Protein AF-A0AA38FKX6-F1 (afdb_monomer_lite)

Organism: Taxus chinensis (NCBI:txid29808)

InterPro domains:
  IPR006595 CTLH, C-terminal LisH motif [PS50897] (34-92)
  IPR006595 CTLH, C-terminal LisH motif [SM00668] (34-92)
  IPR027728 Topless family [PTHR44083] (1-168)
  IPR054080 TPR1-like, CTLH-containing domain [PF21889] (38-161)

Foldseek 3Di:
DDPVVLVVLLVVLVVCVVVVVVVVSLVSCLVVVSAQALVVLLVCLLVVVLVVSVSSVVSLDDCPRDPLSVVLQLLSLVLQLVVCLVVVVLVSNVCSLPPRNPVCVVVPVVVSVLSVVCSPDNHSCVDPV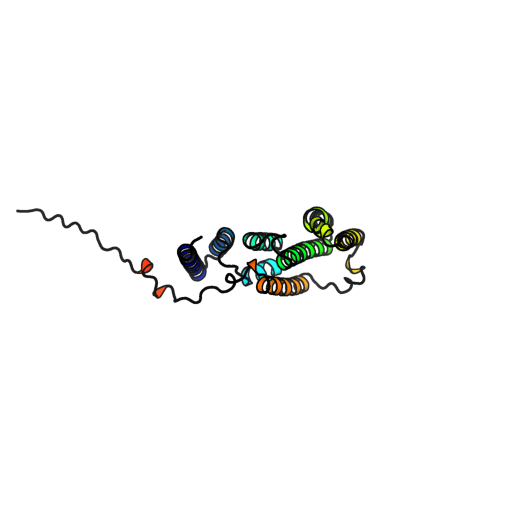CVPPDDSNVVSNVSSVVSSVSLVPDPSCVNRHDRDPDDDPVPPVVVVDDDPDPPPPPDDDD

Structure (mmCIF, N/CA/C/O backbone):
data_AF-A0AA38FKX6-F1
#
_entry.id   AF-A0AA38FKX6-F1
#
loop_
_atom_site.group_PDB
_atom_site.id
_atom_site.type_symbol
_atom_site.label_atom_id
_atom_site.label_alt_id
_atom_site.label_comp_id
_atom_site.label_asym_id
_atom_site.label_entity_id
_atom_site.label_seq_id
_atom_site.pdbx_PDB_ins_code
_atom_site.Cartn_x
_atom_site.Cartn_y
_atom_site.Cartn_z
_atom_site.occupancy
_atom_site.B_iso_or_equiv
_atom_site.auth_seq_id
_atom_site.auth_comp_id
_atom_site.auth_asym_id
_atom_site.auth_atom_id
_atom_site.pdbx_PDB_model_num
ATOM 1 N N . MET A 1 1 ? 19.431 -10.734 -10.759 1.00 70.69 1 MET A N 1
ATOM 2 C CA . MET A 1 1 ? 19.313 -10.199 -12.130 1.00 70.69 1 MET A CA 1
ATOM 3 C C . MET A 1 1 ? 20.584 -9.422 -12.437 1.00 70.69 1 MET A C 1
ATOM 5 O O . MET A 1 1 ? 21.044 -8.730 -11.536 1.00 70.69 1 MET A O 1
ATOM 9 N N . SER A 1 2 ? 21.192 -9.586 -13.616 1.00 86.25 2 SER A N 1
ATOM 10 C CA . SER A 1 2 ? 22.398 -8.822 -13.983 1.00 86.25 2 SER A CA 1
ATOM 11 C C . SER A 1 2 ? 22.054 -7.378 -14.381 1.00 86.25 2 SER A C 1
ATOM 13 O O . SER A 1 2 ? 20.898 -7.078 -14.689 1.00 86.25 2 SER A O 1
ATOM 15 N N . ASP A 1 3 ? 23.042 -6.478 -14.419 1.00 84.75 3 ASP A N 1
ATOM 16 C CA . ASP A 1 3 ? 22.836 -5.095 -14.887 1.00 84.75 3 ASP A CA 1
ATOM 17 C C . ASP A 1 3 ? 22.371 -5.040 -16.350 1.00 84.75 3 ASP A C 1
ATOM 19 O O . ASP A 1 3 ? 21.566 -4.185 -16.727 1.00 84.75 3 ASP A O 1
ATOM 23 N N . GLN A 1 4 ? 22.827 -5.992 -17.169 1.00 86.19 4 GLN A N 1
ATOM 24 C CA . GLN A 1 4 ? 22.390 -6.141 -18.554 1.00 86.19 4 GLN A CA 1
ATOM 25 C C . GLN A 1 4 ? 20.909 -6.532 -18.628 1.00 86.19 4 GLN A C 1
ATOM 27 O O . GLN A 1 4 ? 20.147 -5.905 -19.365 1.00 86.19 4 GLN A O 1
ATOM 32 N N . ASP A 1 5 ? 20.484 -7.516 -17.831 1.00 89.69 5 ASP A N 1
ATOM 33 C CA . ASP A 1 5 ? 19.081 -7.944 -17.757 1.00 89.69 5 ASP A CA 1
ATOM 34 C C . ASP A 1 5 ? 18.180 -6.810 -17.252 1.00 89.69 5 ASP A C 1
ATOM 36 O O . ASP A 1 5 ? 17.094 -6.583 -17.793 1.00 89.69 5 ASP A O 1
ATOM 40 N N . ARG A 1 6 ? 18.656 -6.031 -16.269 1.00 90.38 6 ARG A N 1
ATOM 41 C CA . ARG A 1 6 ? 17.965 -4.828 -15.782 1.00 90.38 6 ARG A CA 1
ATOM 42 C C . ARG A 1 6 ? 17.788 -3.801 -16.895 1.00 90.38 6 ARG A C 1
ATOM 44 O O . ARG A 1 6 ? 16.690 -3.283 -17.087 1.00 90.38 6 ARG A O 1
ATOM 51 N N . GLY A 1 7 ? 18.853 -3.524 -17.645 1.00 90.00 7 GLY A N 1
ATOM 52 C CA . GLY A 1 7 ? 18.821 -2.594 -18.772 1.00 90.00 7 GLY A CA 1
ATOM 53 C C . GLY A 1 7 ? 17.862 -3.034 -19.880 1.00 90.00 7 GLY A C 1
ATOM 54 O O . GLY A 1 7 ? 17.116 -2.207 -20.402 1.00 90.00 7 GLY A O 1
ATOM 55 N N . MET A 1 8 ? 17.836 -4.326 -20.220 1.00 91.56 8 MET A N 1
ATOM 56 C CA . MET A 1 8 ? 16.889 -4.875 -21.199 1.00 91.56 8 MET A CA 1
ATOM 57 C C . MET A 1 8 ? 15.443 -4.775 -20.706 1.00 91.56 8 MET A C 1
ATOM 59 O O . MET A 1 8 ? 14.579 -4.324 -21.455 1.00 91.56 8 MET A O 1
ATOM 63 N N . THR A 1 9 ? 15.196 -5.107 -19.438 1.00 94.06 9 THR A N 1
ATOM 64 C CA . THR A 1 9 ? 13.867 -5.012 -18.812 1.00 94.06 9 THR A CA 1
ATOM 65 C C . THR A 1 9 ? 13.318 -3.588 -18.891 1.00 94.06 9 THR A C 1
ATOM 67 O O . THR A 1 9 ? 12.203 -3.384 -19.363 1.00 94.06 9 THR A O 1
ATOM 70 N N . LEU A 1 10 ? 14.126 -2.583 -18.536 1.00 93.19 10 LEU A N 1
ATOM 71 C CA . LEU A 1 10 ? 13.726 -1.172 -18.610 1.00 93.19 10 LEU A CA 1
ATOM 72 C C . LEU A 1 10 ? 13.421 -0.715 -20.047 1.00 93.19 10 LEU A C 1
ATOM 74 O O . LEU A 1 10 ? 12.506 0.078 -20.261 1.00 93.19 10 LEU A O 1
ATOM 78 N N . ARG A 1 11 ? 14.135 -1.239 -21.053 1.00 93.19 11 ARG A N 1
ATOM 79 C CA . ARG A 1 11 ? 13.831 -0.961 -22.470 1.00 93.19 11 ARG A CA 1
ATOM 80 C C . ARG A 1 11 ? 12.502 -1.573 -22.904 1.00 93.19 11 ARG A C 1
ATOM 82 O O . ARG A 1 11 ? 11.752 -0.918 -23.622 1.00 93.19 11 ARG A O 1
ATOM 89 N N . VAL A 1 12 ? 12.203 -2.799 -22.469 1.00 95.06 12 VAL A N 1
ATOM 90 C CA . VAL A 1 12 ? 10.899 -3.434 -22.719 1.00 95.06 12 VAL A CA 1
ATOM 91 C C . VAL A 1 12 ? 9.793 -2.630 -22.042 1.00 95.06 12 VAL A C 1
ATOM 93 O O . VAL A 1 12 ? 8.830 -2.264 -22.703 1.00 95.06 12 VAL A O 1
ATOM 96 N N . MET A 1 13 ? 9.960 -2.258 -20.771 1.00 95.44 13 MET A N 1
ATOM 97 C CA . MET A 1 13 ? 9.010 -1.395 -20.058 1.00 95.44 13 MET A CA 1
ATOM 98 C C . MET A 1 13 ? 8.764 -0.075 -20.799 1.00 95.44 13 MET A C 1
ATOM 100 O O . MET A 1 13 ? 7.622 0.366 -20.913 1.00 95.44 13 MET A O 1
ATOM 104 N N . LYS A 1 14 ? 9.814 0.534 -21.364 1.00 92.94 14 LYS A N 1
ATOM 105 C CA . LYS A 1 14 ? 9.684 1.756 -22.163 1.00 92.94 14 LYS A CA 1
ATOM 106 C C . LYS A 1 14 ? 8.831 1.523 -23.407 1.00 92.94 14 LYS A C 1
ATOM 108 O O . LYS A 1 14 ? 7.924 2.300 -23.670 1.00 92.94 14 LYS A O 1
ATOM 113 N N . LEU A 1 15 ? 9.095 0.441 -24.139 1.00 94.56 15 LEU A N 1
ATOM 114 C CA . LEU A 1 15 ? 8.306 0.063 -25.311 1.00 94.56 15 LEU A CA 1
ATOM 115 C C . LEU A 1 15 ? 6.823 -0.112 -24.950 1.00 94.56 15 LEU A C 1
ATOM 117 O O . LEU A 1 15 ? 5.965 0.403 -25.660 1.00 94.56 15 LEU A O 1
ATOM 121 N N . LEU A 1 16 ? 6.527 -0.798 -23.841 1.00 96.00 16 LEU A N 1
ATOM 122 C CA . LEU A 1 16 ? 5.155 -0.989 -23.357 1.00 96.00 16 LEU A CA 1
ATOM 123 C C . LEU A 1 16 ? 4.488 0.350 -23.011 1.00 96.00 16 LEU A C 1
ATOM 125 O O . LEU A 1 16 ? 3.335 0.568 -23.377 1.00 96.00 16 LEU A O 1
ATOM 129 N N . ARG A 1 17 ? 5.218 1.256 -22.346 1.00 93.69 17 ARG A N 1
ATOM 130 C CA . ARG A 1 17 ? 4.749 2.607 -22.002 1.00 93.69 17 ARG A CA 1
ATOM 131 C C . ARG A 1 17 ? 4.444 3.434 -23.253 1.00 93.69 17 ARG A C 1
ATOM 133 O O . ARG A 1 17 ? 3.357 3.995 -23.344 1.00 93.69 17 ARG A O 1
ATOM 140 N N . ASP A 1 18 ? 5.362 3.465 -24.219 1.00 92.69 18 ASP A N 1
ATOM 141 C CA . ASP A 1 18 ? 5.226 4.221 -25.472 1.00 92.69 18 ASP A CA 1
ATOM 142 C C . ASP A 1 18 ? 4.085 3.671 -26.353 1.00 92.69 18 ASP A C 1
ATOM 144 O O . ASP A 1 18 ? 3.406 4.431 -27.042 1.00 92.69 18 ASP A O 1
ATOM 148 N N . ALA A 1 19 ? 3.834 2.358 -26.299 1.00 95.00 19 ALA A N 1
ATOM 149 C CA . ALA A 1 19 ? 2.713 1.702 -26.975 1.00 95.00 19 ALA A CA 1
ATOM 150 C C . ALA A 1 19 ? 1.369 1.825 -26.223 1.00 95.00 19 ALA A C 1
ATOM 152 O O . ALA A 1 19 ? 0.330 1.434 -26.760 1.00 95.00 19 ALA A O 1
ATOM 153 N N . GLY A 1 20 ? 1.368 2.341 -24.988 1.00 94.81 20 GLY A N 1
ATOM 154 C CA . GLY A 1 20 ? 0.175 2.470 -24.146 1.00 94.81 20 GLY A CA 1
ATOM 155 C C . GLY A 1 20 ? -0.323 1.157 -23.525 1.00 94.81 20 GLY A C 1
ATOM 156 O O . GLY A 1 20 ? -1.482 1.065 -23.119 1.00 94.81 20 GLY A O 1
ATOM 157 N N . TRP A 1 21 ? 0.515 0.121 -23.437 1.00 97.25 21 TRP A N 1
ATOM 158 C CA . TRP A 1 21 ? 0.166 -1.190 -22.870 1.00 97.25 21 TRP A CA 1
ATOM 159 C C . TRP A 1 21 ? 0.390 -1.231 -21.353 1.00 97.25 21 TRP A C 1
ATOM 161 O O . TRP A 1 21 ? 1.167 -2.035 -20.834 1.00 97.25 21 TRP A O 1
ATOM 171 N N . TYR A 1 22 ? -0.305 -0.349 -20.631 1.00 95.31 22 TYR A N 1
ATOM 172 C CA . TYR A 1 22 ? -0.087 -0.116 -19.198 1.00 95.31 22 TYR A CA 1
ATOM 173 C C . TYR A 1 22 ? -0.356 -1.338 -18.314 1.00 95.31 22 TYR A C 1
ATOM 175 O O . TYR A 1 22 ? 0.390 -1.577 -17.375 1.00 95.31 22 TYR A O 1
ATOM 183 N N . HIS A 1 23 ? -1.356 -2.166 -18.628 1.00 95.75 23 HIS A N 1
ATOM 184 C CA . HIS A 1 23 ? -1.605 -3.387 -17.850 1.00 95.75 23 HIS A CA 1
ATOM 185 C C . HIS A 1 23 ? -0.392 -4.327 -17.877 1.00 95.75 23 HIS A C 1
ATOM 187 O O . HIS A 1 23 ? 0.101 -4.746 -16.835 1.00 95.75 23 HIS A O 1
ATOM 193 N N . THR A 1 24 ? 0.130 -4.615 -19.073 1.00 97.94 24 THR A N 1
ATOM 194 C CA . THR A 1 24 ? 1.324 -5.452 -19.249 1.00 97.94 24 THR A CA 1
ATOM 195 C C . THR A 1 24 ? 2.557 -4.812 -18.620 1.00 97.94 24 THR A C 1
ATOM 197 O O . THR A 1 24 ? 3.388 -5.516 -18.055 1.00 97.94 24 THR A O 1
ATOM 200 N N . LEU A 1 25 ? 2.673 -3.483 -18.689 1.00 97.19 25 LEU A N 1
ATOM 201 C CA . LEU A 1 25 ? 3.739 -2.748 -18.016 1.00 97.19 25 LEU A CA 1
ATOM 202 C C . LEU A 1 25 ? 3.690 -2.961 -16.496 1.00 97.19 25 LEU A C 1
ATOM 204 O O . LEU A 1 25 ? 4.699 -3.359 -15.922 1.00 97.19 25 LEU A O 1
ATOM 208 N N . HIS A 1 26 ? 2.537 -2.764 -15.857 1.00 97.56 26 HIS A N 1
ATOM 209 C CA . HIS A 1 26 ? 2.400 -2.910 -14.405 1.00 97.56 26 HIS A CA 1
ATOM 210 C C . HIS A 1 26 ? 2.536 -4.363 -13.933 1.00 97.56 26 HIS A C 1
ATOM 212 O O . HIS A 1 26 ? 3.043 -4.608 -12.837 1.00 97.56 26 HIS A O 1
ATOM 218 N N . ASP A 1 27 ? 2.150 -5.345 -14.751 1.00 97.50 27 ASP A N 1
ATOM 219 C CA . ASP A 1 27 ? 2.456 -6.753 -14.473 1.00 97.50 27 ASP A CA 1
ATOM 220 C C . ASP A 1 27 ? 3.964 -7.022 -14.537 1.00 97.50 27 ASP A C 1
ATOM 222 O O . ASP A 1 27 ? 4.521 -7.619 -13.615 1.00 97.50 27 ASP A O 1
ATOM 226 N N . LEU A 1 28 ? 4.657 -6.493 -15.549 1.00 97.38 28 LEU A N 1
ATOM 227 C CA . LEU A 1 28 ? 6.111 -6.616 -15.657 1.00 97.38 28 LEU A CA 1
ATOM 228 C C . LEU A 1 28 ? 6.838 -5.907 -14.500 1.00 97.38 28 LEU A C 1
ATOM 230 O O . LEU A 1 28 ? 7.847 -6.405 -13.997 1.00 97.38 28 LEU A O 1
ATOM 234 N N . GLU A 1 29 ? 6.334 -4.761 -14.042 1.00 97.25 29 GLU A N 1
ATOM 235 C CA . GLU A 1 29 ? 6.824 -4.069 -12.842 1.00 97.25 29 GLU A CA 1
ATOM 236 C C . GLU A 1 29 ? 6.688 -4.950 -11.594 1.00 97.25 29 GLU A C 1
ATOM 238 O O . GLU A 1 29 ? 7.660 -5.086 -10.851 1.00 97.25 29 GLU A O 1
ATOM 243 N N . LYS A 1 30 ? 5.531 -5.600 -11.394 1.00 97.31 30 LYS A N 1
ATOM 244 C CA . LYS A 1 30 ? 5.290 -6.529 -10.273 1.00 97.31 30 LYS A CA 1
ATOM 245 C C . LYS A 1 30 ? 6.192 -7.758 -10.311 1.00 97.31 30 LYS A C 1
ATOM 247 O O . LYS A 1 30 ? 6.638 -8.210 -9.262 1.00 97.31 30 LYS A O 1
ATOM 252 N N . GLU A 1 31 ? 6.418 -8.326 -11.491 1.00 96.88 31 GLU A N 1
ATOM 253 C CA . GLU A 1 31 ? 7.196 -9.560 -11.643 1.00 96.88 31 GLU A CA 1
ATOM 254 C C . GLU A 1 31 ? 8.699 -9.327 -11.489 1.00 96.88 31 GLU A C 1
ATOM 256 O O . GLU A 1 31 ? 9.414 -10.164 -10.937 1.00 96.88 31 GLU A O 1
ATOM 261 N N . THR A 1 32 ? 9.190 -8.195 -11.991 1.00 96.06 32 THR A N 1
ATOM 262 C CA . THR A 1 32 ? 10.630 -7.912 -12.033 1.00 96.06 32 THR A CA 1
ATOM 263 C C . THR A 1 32 ? 11.101 -7.065 -10.854 1.00 96.06 32 THR A C 1
ATOM 265 O O . THR A 1 32 ? 12.278 -7.117 -10.490 1.00 96.06 32 THR A O 1
ATOM 268 N N . SER A 1 33 ? 10.206 -6.264 -10.268 1.00 95.75 33 SER A N 1
ATOM 269 C CA . SER A 1 33 ? 10.479 -5.312 -9.183 1.00 95.75 33 SER A CA 1
ATOM 270 C C . SER A 1 33 ? 11.616 -4.327 -9.495 1.00 95.75 33 SER A C 1
ATOM 272 O O . SER A 1 33 ? 12.323 -3.856 -8.594 1.00 95.75 33 SER A O 1
ATOM 274 N N . VAL A 1 34 ? 11.817 -4.031 -10.785 1.00 94.38 34 VAL A N 1
ATOM 275 C CA . VAL A 1 34 ? 12.917 -3.196 -11.303 1.00 94.38 34 VAL A CA 1
ATOM 276 C C . VAL A 1 34 ? 12.600 -1.710 -11.251 1.00 94.38 34 VAL A C 1
ATOM 278 O O . VAL A 1 34 ? 13.493 -0.903 -10.994 1.00 94.38 34 VAL A O 1
ATOM 281 N N . PHE A 1 35 ? 11.345 -1.365 -11.505 1.00 96.06 35 PHE A N 1
ATOM 282 C CA . PHE A 1 35 ? 10.834 -0.006 -11.528 1.00 96.06 35 PHE A CA 1
ATOM 283 C C . PHE A 1 35 ? 9.487 0.014 -10.811 1.00 96.06 35 PHE A C 1
ATOM 285 O O . PHE A 1 35 ? 8.680 -0.891 -11.010 1.00 96.06 35 PHE A O 1
ATOM 292 N N . PHE A 1 36 ? 9.280 1.015 -9.964 1.00 97.25 36 PHE A N 1
ATOM 293 C CA . PHE A 1 36 ? 8.046 1.240 -9.232 1.00 97.25 36 PHE A CA 1
ATOM 294 C C . PHE A 1 36 ? 7.387 2.509 -9.760 1.00 97.25 36 PHE A C 1
ATOM 296 O O . PHE A 1 36 ? 7.906 3.612 -9.571 1.00 97.25 36 PHE A O 1
ATOM 303 N N . ASP A 1 37 ? 6.226 2.357 -10.384 1.00 97.06 37 ASP A N 1
ATOM 304 C CA . ASP A 1 37 ? 5.437 3.481 -10.860 1.00 97.06 37 ASP A CA 1
ATOM 305 C C . ASP A 1 37 ? 4.657 4.102 -9.688 1.00 97.06 37 ASP A C 1
ATOM 307 O O . ASP A 1 37 ? 3.611 3.615 -9.243 1.00 97.06 37 ASP A O 1
ATOM 311 N N . ILE A 1 38 ? 5.213 5.186 -9.139 1.00 96.38 38 ILE A N 1
ATOM 312 C CA . ILE A 1 38 ? 4.639 5.889 -7.985 1.00 96.38 38 ILE A CA 1
ATOM 313 C C . ILE A 1 38 ? 3.309 6.575 -8.308 1.00 96.38 38 ILE A C 1
ATOM 315 O O . ILE A 1 38 ? 2.497 6.805 -7.403 1.00 96.38 38 ILE A O 1
ATOM 319 N N . ASP A 1 39 ? 3.072 6.902 -9.575 1.00 95.75 39 ASP A N 1
ATOM 320 C CA . ASP A 1 39 ? 1.835 7.537 -10.005 1.00 95.75 39 ASP A CA 1
ATOM 321 C C . ASP A 1 39 ? 0.731 6.505 -10.160 1.00 95.75 39 ASP A C 1
ATOM 323 O O . ASP A 1 39 ? -0.319 6.688 -9.545 1.00 95.75 39 ASP A O 1
ATOM 327 N N . TYR A 1 40 ? 1.016 5.362 -10.789 1.00 97.25 40 TYR A N 1
ATOM 328 C CA . TYR A 1 40 ? 0.105 4.213 -10.801 1.00 97.25 40 TYR A CA 1
ATOM 329 C C . TYR A 1 40 ? -0.302 3.787 -9.384 1.00 97.25 40 TYR A C 1
ATOM 331 O O . TYR A 1 40 ? -1.489 3.649 -9.080 1.00 97.25 40 TYR A O 1
ATOM 339 N N . PHE A 1 41 ? 0.662 3.654 -8.467 1.00 98.00 41 PHE A N 1
ATOM 340 C CA . PHE A 1 41 ? 0.359 3.365 -7.064 1.00 98.00 41 PHE A CA 1
ATOM 341 C C . PHE A 1 41 ? -0.543 4.437 -6.431 1.00 98.00 41 PHE A C 1
ATOM 343 O O . PHE A 1 41 ? -1.495 4.120 -5.712 1.00 98.00 41 PHE A O 1
ATOM 350 N N . GLY A 1 42 ? -0.256 5.714 -6.697 1.00 97.12 42 GLY A N 1
ATOM 351 C CA . GLY A 1 42 ? -1.073 6.831 -6.232 1.00 97.12 42 GLY A CA 1
ATOM 352 C C . GLY A 1 42 ? -2.515 6.753 -6.731 1.00 97.12 42 GLY A C 1
ATOM 353 O O . GLY A 1 42 ? -3.436 6.984 -5.943 1.00 97.12 42 GLY A O 1
ATOM 354 N N . ASP A 1 43 ? -2.703 6.384 -7.995 1.00 97.44 43 ASP A N 1
ATOM 355 C CA . ASP A 1 43 ? -4.008 6.238 -8.637 1.00 97.44 43 ASP A CA 1
ATOM 356 C C . ASP A 1 43 ? -4.808 5.077 -8.037 1.00 97.44 43 ASP A C 1
ATOM 358 O O . ASP A 1 43 ? -5.990 5.254 -7.729 1.00 97.44 43 ASP A O 1
ATOM 362 N N . LEU A 1 44 ? -4.168 3.937 -7.745 1.00 97.69 44 LEU A N 1
ATOM 363 C CA . LEU A 1 44 ? -4.803 2.825 -7.020 1.00 97.69 44 LEU A CA 1
ATOM 364 C C . LEU A 1 44 ? -5.325 3.270 -5.645 1.00 97.69 44 LEU A C 1
ATOM 366 O O . LEU A 1 44 ? -6.471 2.989 -5.279 1.00 97.69 44 LEU A O 1
ATOM 370 N N . VAL A 1 45 ? -4.516 4.020 -4.887 1.00 97.00 45 VAL A N 1
ATOM 371 C CA . VAL A 1 45 ? -4.917 4.548 -3.570 1.00 97.00 45 VAL A CA 1
ATOM 372 C C . VAL A 1 45 ? -6.070 5.548 -3.700 1.00 97.00 45 VAL A C 1
ATOM 374 O O . VAL A 1 45 ? -7.019 5.496 -2.915 1.00 97.00 45 VAL A O 1
ATOM 377 N N . MET A 1 46 ? -6.032 6.434 -4.698 1.00 96.06 46 MET A N 1
ATOM 378 C CA . MET A 1 46 ? -7.096 7.414 -4.955 1.00 96.06 46 MET A CA 1
ATOM 379 C C . MET A 1 46 ? -8.412 6.758 -5.393 1.00 96.06 46 MET A C 1
ATOM 381 O O . MET A 1 46 ? -9.489 7.166 -4.943 1.00 96.06 46 MET A O 1
ATOM 385 N N . ALA A 1 47 ? -8.337 5.696 -6.196 1.00 95.69 47 ALA A N 1
ATOM 386 C CA . ALA A 1 47 ? -9.483 4.871 -6.571 1.00 95.69 47 ALA A CA 1
ATOM 387 C C . ALA A 1 47 ? -10.058 4.087 -5.375 1.00 95.69 47 ALA A C 1
ATOM 389 O O . ALA A 1 47 ? -11.240 3.729 -5.366 1.00 95.69 47 ALA A O 1
ATOM 390 N N . GLY A 1 48 ? -9.264 3.893 -4.319 1.00 94.19 48 GLY A N 1
ATOM 391 C CA . GLY A 1 48 ? -9.618 3.089 -3.150 1.00 94.19 48 GLY A CA 1
ATOM 392 C C . GLY A 1 48 ? -9.348 1.599 -3.333 1.00 94.19 48 GLY A C 1
ATOM 393 O O . GLY A 1 48 ? -9.780 0.807 -2.493 1.00 94.19 48 GLY A O 1
ATOM 394 N N . ASP A 1 49 ? -8.623 1.208 -4.384 1.00 96.00 49 ASP A N 1
ATOM 395 C CA . ASP A 1 49 ? -8.163 -0.167 -4.573 1.00 96.00 49 ASP A CA 1
ATOM 396 C C . ASP A 1 49 ? -6.911 -0.431 -3.727 1.00 96.00 49 ASP A C 1
ATOM 398 O O . ASP A 1 49 ? -5.798 -0.665 -4.198 1.00 96.00 49 ASP A O 1
ATOM 402 N N . LEU A 1 50 ? -7.106 -0.367 -2.410 1.00 95.25 50 LEU A N 1
ATOM 403 C CA . LEU A 1 50 ? -6.043 -0.590 -1.433 1.00 95.25 50 LEU A CA 1
ATOM 404 C C . LEU A 1 50 ? -5.538 -2.037 -1.446 1.00 95.25 50 LEU A C 1
ATOM 406 O O . LEU A 1 50 ? -4.463 -2.300 -0.915 1.00 95.25 50 LEU A O 1
ATOM 410 N N . LYS A 1 51 ? -6.306 -2.972 -2.021 1.00 95.38 51 LYS A N 1
ATOM 411 C CA . LYS A 1 51 ? -5.895 -4.369 -2.157 1.00 95.38 51 LYS A CA 1
ATOM 412 C C . LYS A 1 51 ? -4.841 -4.500 -3.252 1.00 95.38 51 LYS A C 1
ATOM 414 O O . LYS A 1 51 ? -3.785 -5.064 -2.972 1.00 95.38 51 LYS A O 1
ATOM 419 N N . GLU A 1 52 ? -5.102 -3.969 -4.446 1.00 97.12 52 GLU A N 1
ATOM 420 C CA . GLU A 1 52 ? -4.104 -3.981 -5.521 1.00 97.12 52 GLU A CA 1
ATOM 421 C C . GLU A 1 52 ? -2.908 -3.097 -5.162 1.00 97.12 52 GLU A C 1
ATOM 423 O O . GLU A 1 52 ? -1.773 -3.516 -5.359 1.00 97.12 52 GLU A O 1
ATOM 428 N N . ALA A 1 53 ? -3.126 -1.941 -4.524 1.00 97.56 53 ALA A N 1
ATOM 429 C CA . ALA A 1 53 ? -2.028 -1.094 -4.056 1.00 97.56 53 ALA A CA 1
ATOM 430 C C . ALA A 1 53 ? -1.091 -1.845 -3.089 1.00 97.56 53 ALA A C 1
ATOM 432 O O . ALA A 1 53 ? 0.131 -1.723 -3.184 1.00 97.56 53 ALA A O 1
ATOM 433 N N . GLU A 1 54 ? -1.644 -2.619 -2.143 1.00 96.69 54 GLU A N 1
ATOM 434 C CA . GLU A 1 54 ? -0.842 -3.405 -1.194 1.00 96.69 54 GLU A CA 1
ATOM 435 C C . GLU A 1 54 ? -0.120 -4.556 -1.902 1.00 96.69 54 GLU A C 1
ATOM 437 O O . GLU A 1 54 ? 1.053 -4.805 -1.621 1.00 96.69 54 GLU A O 1
ATOM 442 N N . SER A 1 55 ? -0.798 -5.220 -2.844 1.00 96.88 55 SER A N 1
ATOM 443 C CA . SER A 1 55 ? -0.210 -6.270 -3.682 1.00 96.88 55 SER A CA 1
ATOM 444 C C . SER A 1 55 ? 0.973 -5.734 -4.491 1.00 96.88 55 SER A C 1
ATOM 446 O O . SER A 1 55 ? 2.053 -6.321 -4.455 1.00 96.88 55 SER A O 1
ATOM 448 N N . TYR A 1 56 ? 0.813 -4.577 -5.136 1.00 98.00 56 TYR A N 1
ATOM 449 C CA . TYR A 1 56 ? 1.859 -3.917 -5.913 1.00 98.00 56 TYR A CA 1
ATOM 450 C C . TYR A 1 56 ? 3.085 -3.599 -5.053 1.00 98.00 56 TYR A C 1
ATOM 452 O O . TYR A 1 56 ? 4.193 -4.006 -5.382 1.00 98.00 56 TYR A O 1
ATOM 460 N N . VAL A 1 57 ? 2.892 -2.964 -3.892 1.00 97.25 57 VAL A N 1
ATOM 461 C CA . VAL A 1 57 ? 3.979 -2.666 -2.941 1.00 97.25 57 VAL A CA 1
ATOM 462 C C . VAL A 1 57 ? 4.681 -3.934 -2.448 1.00 97.25 57 VAL A C 1
ATOM 464 O O . VAL A 1 57 ? 5.903 -3.929 -2.280 1.00 97.25 57 VAL A O 1
ATOM 467 N N . SER A 1 58 ? 3.936 -5.026 -2.248 1.00 97.00 58 SER A N 1
ATOM 468 C CA . SER A 1 58 ? 4.487 -6.286 -1.739 1.00 97.00 58 SER A CA 1
ATOM 469 C C . SER A 1 58 ? 5.502 -6.953 -2.674 1.00 97.00 58 SER A C 1
ATOM 471 O O . SER A 1 58 ? 6.345 -7.715 -2.204 1.00 97.00 58 SER A O 1
ATOM 473 N N . CYS A 1 59 ? 5.492 -6.614 -3.968 1.00 97.12 59 CYS A N 1
ATOM 474 C CA . CYS A 1 59 ? 6.511 -7.051 -4.925 1.00 97.12 59 CYS A CA 1
ATOM 475 C C . CYS A 1 59 ? 7.881 -6.393 -4.684 1.00 97.12 59 CYS A C 1
ATOM 477 O O . CYS A 1 59 ? 8.912 -6.939 -5.074 1.00 97.12 59 CYS A O 1
ATOM 479 N N . PHE A 1 60 ? 7.917 -5.220 -4.045 1.00 96.88 60 PHE A N 1
ATOM 480 C CA . PHE A 1 60 ? 9.135 -4.419 -3.868 1.00 96.88 60 PHE A CA 1
ATOM 481 C C . PHE A 1 60 ? 9.684 -4.479 -2.448 1.00 96.88 60 PHE A C 1
ATOM 483 O O . PHE A 1 60 ? 10.888 -4.295 -2.255 1.00 96.88 60 PHE A O 1
ATOM 490 N N . THR A 1 61 ? 8.816 -4.706 -1.462 1.00 97.06 61 THR A N 1
ATOM 491 C CA . THR A 1 61 ? 9.198 -4.819 -0.057 1.00 97.06 61 THR A CA 1
ATOM 492 C C . THR A 1 61 ? 8.197 -5.651 0.740 1.00 97.06 61 THR A C 1
ATOM 494 O O . THR A 1 61 ? 7.002 -5.663 0.454 1.00 97.06 61 THR A O 1
ATOM 497 N N . SER A 1 62 ? 8.671 -6.315 1.787 1.00 95.69 62 SER A N 1
ATOM 498 C CA . SER A 1 62 ? 7.854 -7.013 2.771 1.00 95.69 62 SER A CA 1
ATOM 499 C C . SER A 1 62 ? 7.550 -6.143 3.996 1.00 95.69 62 SER A C 1
ATOM 501 O O . SER A 1 62 ? 8.193 -5.126 4.266 1.00 95.69 62 SER A O 1
ATOM 503 N N . LEU A 1 63 ? 6.562 -6.569 4.789 1.00 93.12 63 LEU A N 1
ATOM 504 C CA . LEU A 1 63 ? 6.138 -5.880 6.012 1.00 93.12 63 LEU A CA 1
ATOM 505 C C . LEU A 1 63 ? 7.272 -5.703 7.032 1.00 93.12 63 LEU A C 1
ATOM 507 O O . LEU A 1 63 ? 7.237 -4.748 7.810 1.00 93.12 63 LEU A O 1
ATOM 511 N N . GLU A 1 64 ? 8.249 -6.610 7.037 1.00 91.81 64 GLU A N 1
ATOM 512 C CA . GLU A 1 64 ? 9.322 -6.690 8.036 1.00 91.81 64 GLU A CA 1
ATOM 513 C C . GLU A 1 64 ? 10.680 -6.210 7.526 1.00 91.81 64 GLU A C 1
ATOM 515 O O . GLU A 1 64 ? 11.627 -6.173 8.305 1.00 91.81 64 GLU A O 1
ATOM 520 N N . ASP A 1 65 ? 10.781 -5.807 6.257 1.00 93.38 65 ASP A N 1
ATOM 521 C CA . ASP A 1 65 ? 12.068 -5.437 5.656 1.00 93.38 65 ASP A CA 1
ATOM 522 C C . ASP A 1 65 ? 12.734 -4.259 6.369 1.00 93.38 65 ASP A C 1
ATOM 524 O O . ASP A 1 65 ? 13.944 -4.249 6.580 1.00 93.38 65 ASP A O 1
ATOM 528 N N . ASN A 1 66 ? 11.951 -3.230 6.699 1.00 93.62 66 ASN A N 1
ATOM 529 C CA . ASN A 1 66 ? 12.419 -2.049 7.411 1.00 93.62 66 ASN A CA 1
ATOM 530 C C . ASN A 1 66 ? 11.254 -1.276 8.048 1.00 93.62 66 ASN A C 1
ATOM 532 O O . ASN A 1 66 ? 10.080 -1.504 7.748 1.00 93.62 66 ASN A O 1
ATOM 536 N N . GLU A 1 67 ? 11.589 -0.320 8.918 1.00 92.50 67 GLU A N 1
ATOM 537 C CA . GLU A 1 67 ? 10.604 0.467 9.663 1.00 92.50 67 GLU A CA 1
ATOM 538 C C . GLU A 1 67 ? 9.663 1.269 8.745 1.00 92.50 67 GLU A C 1
ATOM 540 O O . GLU A 1 67 ? 8.466 1.373 9.029 1.00 92.50 67 GLU A O 1
ATOM 545 N N . ASN A 1 68 ? 10.169 1.798 7.624 1.00 92.56 68 ASN A N 1
ATOM 546 C CA . ASN A 1 68 ? 9.351 2.539 6.662 1.00 92.56 68 ASN A CA 1
ATOM 547 C C . ASN A 1 68 ? 8.364 1.606 5.950 1.00 92.56 68 ASN A C 1
ATOM 549 O O . ASN A 1 68 ? 7.189 1.957 5.831 1.00 92.56 68 ASN A O 1
ATOM 553 N N . SER A 1 69 ? 8.783 0.391 5.580 1.00 94.81 69 SER A N 1
ATOM 554 C CA . SER A 1 69 ? 7.886 -0.643 5.053 1.00 94.81 69 SER A CA 1
ATOM 555 C C . SER A 1 69 ? 6.808 -1.014 6.070 1.00 94.81 69 SER A C 1
ATOM 557 O O . SER A 1 69 ? 5.619 -0.956 5.751 1.00 94.81 69 SER A O 1
ATOM 559 N N . THR A 1 70 ? 7.171 -1.285 7.330 1.00 94.19 70 THR A N 1
ATOM 560 C CA . THR A 1 70 ? 6.193 -1.580 8.393 1.00 94.19 70 THR A CA 1
ATOM 561 C C . THR A 1 70 ? 5.172 -0.447 8.558 1.00 94.19 70 THR A C 1
ATOM 563 O O . THR A 1 70 ? 3.964 -0.704 8.615 1.00 94.19 70 THR A O 1
ATOM 566 N N . LYS A 1 71 ? 5.627 0.814 8.605 1.00 92.94 71 LYS A N 1
ATOM 567 C CA . LYS A 1 71 ? 4.754 1.999 8.705 1.00 92.94 71 LYS A CA 1
ATOM 568 C C . LYS A 1 71 ? 3.824 2.125 7.500 1.00 92.94 71 LYS A C 1
ATOM 570 O O . LYS A 1 71 ? 2.650 2.448 7.683 1.00 92.94 71 LYS A O 1
ATOM 575 N N . MET A 1 72 ? 4.320 1.855 6.296 1.00 94.31 72 MET A N 1
ATOM 576 C CA . MET A 1 72 ? 3.552 1.916 5.054 1.00 94.31 72 MET A CA 1
ATOM 577 C C . MET A 1 72 ? 2.419 0.879 5.039 1.00 94.31 72 MET A C 1
ATOM 579 O O . MET A 1 72 ? 1.253 1.262 4.923 1.00 94.31 72 MET A O 1
ATOM 583 N N . PHE A 1 73 ? 2.721 -0.404 5.279 1.00 96.12 73 PHE A N 1
ATOM 584 C CA . PHE A 1 73 ? 1.695 -1.457 5.357 1.00 96.12 73 PHE A CA 1
ATOM 585 C C . PHE A 1 73 ? 0.666 -1.179 6.456 1.00 96.12 73 PHE A C 1
ATOM 587 O O . PHE A 1 73 ? -0.538 -1.358 6.251 1.00 96.12 73 PHE A O 1
ATOM 594 N N . TYR A 1 74 ? 1.115 -0.696 7.619 1.00 95.12 74 TYR A N 1
ATOM 595 C CA . TYR A 1 74 ? 0.205 -0.303 8.691 1.00 95.12 74 TYR A CA 1
ATOM 596 C C . TYR A 1 74 ? -0.746 0.814 8.248 1.00 95.12 74 TYR A C 1
ATOM 598 O O . TYR A 1 74 ? -1.952 0.707 8.474 1.00 95.12 74 TYR A O 1
ATOM 606 N N . ARG A 1 75 ? -0.237 1.868 7.594 1.00 94.88 75 ARG A N 1
ATOM 607 C CA . ARG A 1 75 ? -1.057 2.982 7.087 1.00 94.88 75 ARG A CA 1
ATOM 608 C C . ARG A 1 75 ? -2.102 2.507 6.079 1.00 94.88 75 ARG A C 1
ATOM 610 O O . ARG A 1 75 ? -3.268 2.865 6.235 1.00 94.88 75 ARG A O 1
ATOM 617 N N . MET A 1 76 ? -1.720 1.672 5.113 1.00 96.00 76 MET A N 1
ATOM 618 C CA . MET A 1 76 ? -2.637 1.147 4.090 1.00 96.00 76 MET A CA 1
ATOM 619 C C . MET A 1 76 ? -3.766 0.314 4.702 1.00 96.00 76 MET A C 1
ATOM 621 O O . MET A 1 76 ? -4.946 0.613 4.506 1.00 96.00 76 MET A O 1
ATOM 625 N N . ARG A 1 77 ? -3.423 -0.676 5.534 1.00 96.88 77 ARG A N 1
ATOM 626 C CA . ARG A 1 77 ? -4.408 -1.549 6.197 1.00 96.88 77 ARG A CA 1
ATOM 627 C C . ARG A 1 77 ? -5.301 -0.779 7.165 1.00 96.88 77 ARG A C 1
ATOM 629 O O . ARG A 1 77 ? -6.502 -1.038 7.246 1.00 96.88 77 ARG A O 1
ATOM 636 N N . LYS A 1 78 ? -4.742 0.207 7.875 1.00 94.88 78 LYS A N 1
ATOM 637 C CA . LYS A 1 78 ? -5.500 1.091 8.771 1.00 94.88 78 LYS A CA 1
ATOM 638 C C . LYS A 1 78 ? -6.475 1.967 7.991 1.00 94.88 78 LYS A C 1
ATOM 640 O O . LYS A 1 78 ? -7.593 2.175 8.453 1.00 94.88 78 LYS A O 1
ATOM 645 N N . HIS A 1 79 ? -6.090 2.459 6.816 1.00 94.81 79 HIS A N 1
ATOM 646 C CA . HIS A 1 79 ? -7.011 3.200 5.963 1.00 94.81 79 HIS A CA 1
ATOM 647 C C . HIS A 1 79 ? -8.142 2.304 5.450 1.00 94.81 79 HIS A C 1
ATOM 649 O O . HIS A 1 79 ? -9.303 2.681 5.593 1.00 94.81 79 HIS A O 1
ATOM 655 N N . LYS A 1 80 ? -7.832 1.081 4.992 1.00 95.62 80 LYS A N 1
ATOM 656 C CA . LYS A 1 80 ? -8.841 0.089 4.580 1.00 95.62 80 LYS A CA 1
ATOM 657 C C . LYS A 1 80 ? -9.853 -0.198 5.691 1.00 95.62 80 LYS A C 1
ATOM 659 O O . LYS A 1 80 ? -11.055 -0.246 5.445 1.00 95.62 80 LYS A O 1
ATOM 664 N N . TYR A 1 81 ? -9.365 -0.319 6.925 1.00 96.12 81 TYR A N 1
ATOM 665 C CA . TYR A 1 81 ? -10.197 -0.462 8.117 1.00 96.12 81 TYR A CA 1
ATOM 666 C C . TYR A 1 81 ? -11.141 0.732 8.329 1.00 96.12 81 TYR A C 1
ATOM 668 O O . TYR A 1 81 ? -12.338 0.538 8.531 1.00 96.12 81 TYR A O 1
ATOM 676 N N . PHE A 1 82 ? -10.637 1.966 8.241 1.00 94.12 82 PHE A N 1
ATOM 677 C CA . PHE A 1 82 ? -11.485 3.153 8.385 1.00 94.12 82 PHE A CA 1
ATOM 678 C C . PHE A 1 82 ? -12.498 3.313 7.260 1.00 94.12 82 PHE A C 1
ATOM 680 O O . PHE A 1 82 ? -13.616 3.749 7.519 1.00 94.12 82 PHE A O 1
ATOM 687 N N . GLU A 1 83 ? -12.149 2.941 6.031 1.00 93.38 83 GLU A N 1
ATOM 688 C CA . GLU A 1 83 ? -13.122 2.945 4.947 1.00 93.38 83 GLU A CA 1
ATOM 689 C C . GLU A 1 83 ? -14.259 1.947 5.191 1.00 93.38 83 GLU A C 1
ATOM 691 O O . GLU A 1 83 ? -15.420 2.273 4.944 1.00 93.38 83 GLU A O 1
ATOM 696 N N . ALA A 1 84 ? -13.946 0.753 5.704 1.00 94.88 84 ALA A N 1
ATOM 697 C CA . ALA A 1 84 ? -14.959 -0.233 6.073 1.00 94.88 84 ALA A CA 1
ATOM 698 C C . ALA A 1 84 ? -15.881 0.302 7.183 1.00 94.88 84 ALA A C 1
ATOM 700 O O . ALA A 1 84 ? -17.103 0.242 7.045 1.00 94.88 84 ALA A O 1
ATOM 701 N N . LEU A 1 85 ? -15.311 0.928 8.221 1.00 94.00 85 LEU A N 1
ATOM 702 C CA . LEU A 1 85 ? -16.086 1.606 9.267 1.00 94.00 85 LEU A CA 1
ATOM 703 C C . LEU A 1 85 ? -16.971 2.729 8.707 1.00 94.00 85 LEU A C 1
ATOM 705 O O . LEU A 1 85 ? -18.136 2.841 9.076 1.00 94.00 85 LEU A O 1
ATOM 709 N N . GLN A 1 86 ? -16.449 3.548 7.792 1.00 91.56 86 GLN A N 1
ATOM 710 C CA . GLN A 1 86 ? -17.202 4.640 7.172 1.00 91.56 86 GLN A CA 1
ATOM 711 C C . GLN A 1 86 ? -18.370 4.136 6.318 1.00 91.56 86 GLN A C 1
ATOM 713 O O . GLN A 1 86 ? -19.416 4.782 6.283 1.00 91.56 86 GLN A O 1
ATOM 718 N N . ARG A 1 87 ? -18.221 2.975 5.672 1.00 92.38 87 ARG A N 1
ATOM 719 C CA . ARG A 1 87 ? -19.305 2.284 4.954 1.00 92.38 87 ARG A CA 1
ATOM 720 C C . ARG A 1 87 ? -20.267 1.529 5.879 1.00 92.38 87 ARG A C 1
ATOM 722 O O . ARG A 1 87 ? -21.231 0.957 5.383 1.00 92.38 87 ARG A O 1
ATOM 729 N N . ARG A 1 88 ? -20.022 1.525 7.197 1.00 91.69 88 ARG A N 1
ATOM 730 C CA . ARG A 1 88 ? -20.725 0.700 8.199 1.00 91.69 88 ARG A CA 1
ATOM 731 C C . ARG A 1 88 ? -20.660 -0.806 7.903 1.00 91.69 88 ARG A C 1
ATOM 733 O O . ARG A 1 88 ? -21.512 -1.570 8.351 1.00 91.69 88 ARG A O 1
ATOM 740 N N . ASP A 1 89 ? -19.630 -1.244 7.183 1.00 94.94 89 ASP A N 1
ATOM 741 C CA . ASP A 1 89 ? -19.362 -2.658 6.933 1.00 94.94 89 ASP A CA 1
ATOM 742 C C . ASP A 1 89 ? -18.494 -3.221 8.064 1.00 94.94 89 ASP A C 1
ATOM 744 O O . ASP A 1 89 ? -17.266 -3.327 7.975 1.00 94.94 89 ASP A O 1
ATOM 748 N N . PHE A 1 90 ? -19.149 -3.545 9.179 1.00 93.44 90 PHE A N 1
ATOM 749 C CA . PHE A 1 90 ? -18.472 -4.075 10.360 1.00 93.44 90 PHE A CA 1
ATOM 750 C C . PHE A 1 90 ? -17.885 -5.471 10.132 1.00 93.44 90 PHE A C 1
ATOM 752 O O . PHE A 1 90 ? -16.884 -5.808 10.760 1.00 93.44 90 PHE A O 1
ATOM 759 N N . SER A 1 91 ? -18.457 -6.267 9.223 1.00 95.81 91 SER A N 1
ATOM 760 C CA . SER A 1 91 ? -17.916 -7.584 8.869 1.00 95.81 91 SER A CA 1
ATOM 761 C C . SER A 1 91 ? -16.520 -7.437 8.264 1.00 95.81 91 SER A C 1
ATOM 763 O O . SER A 1 91 ? -15.553 -8.043 8.741 1.00 95.81 91 SER A O 1
ATOM 765 N N . GLU A 1 92 ? -16.388 -6.550 7.277 1.00 95.81 92 GLU A N 1
ATOM 766 C CA . GLU A 1 92 ? -15.105 -6.250 6.650 1.00 95.81 92 GLU A CA 1
ATOM 767 C C . GLU A 1 92 ? -14.147 -5.556 7.628 1.00 95.81 92 GLU A C 1
ATOM 769 O O . GLU A 1 92 ? -12.974 -5.928 7.715 1.00 95.81 92 GLU A O 1
ATOM 774 N N . ALA A 1 93 ? -14.635 -4.615 8.443 1.00 96.31 93 ALA A N 1
ATOM 775 C CA . ALA A 1 93 ? -13.816 -3.945 9.454 1.00 96.31 93 ALA A CA 1
ATOM 776 C C . ALA A 1 93 ? -13.229 -4.937 10.478 1.00 96.31 93 ALA A C 1
ATOM 778 O O . ALA A 1 93 ? -12.033 -4.877 10.777 1.00 96.31 93 ALA A O 1
ATOM 779 N N . ILE A 1 94 ? -14.027 -5.891 10.975 1.00 95.88 94 ILE A N 1
ATOM 780 C CA . ILE A 1 94 ? -13.576 -6.965 11.876 1.00 95.88 94 ILE A CA 1
ATOM 781 C C . ILE A 1 94 ? -12.543 -7.846 11.171 1.00 95.88 94 ILE A C 1
ATOM 783 O O . ILE A 1 94 ? -11.482 -8.125 11.739 1.00 95.88 94 ILE A O 1
ATOM 787 N N . ARG A 1 95 ? -12.812 -8.258 9.925 1.00 97.06 95 ARG A N 1
ATOM 788 C CA . ARG A 1 95 ? -11.890 -9.084 9.135 1.00 97.06 95 ARG A CA 1
ATOM 789 C C . ARG A 1 95 ? -10.527 -8.406 8.999 1.00 97.06 95 ARG A C 1
ATOM 791 O O . ARG A 1 95 ? -9.515 -9.040 9.296 1.00 97.06 95 ARG A O 1
ATOM 798 N N . ILE A 1 96 ? -10.493 -7.133 8.607 1.00 96.94 96 ILE A N 1
ATOM 799 C CA . ILE A 1 96 ? -9.255 -6.351 8.469 1.00 96.94 96 ILE A CA 1
ATOM 800 C C . ILE A 1 96 ? -8.565 -6.204 9.826 1.00 96.94 96 ILE A C 1
ATOM 802 O O . ILE A 1 96 ? -7.365 -6.460 9.941 1.00 96.94 96 ILE A O 1
ATOM 806 N N . CYS A 1 97 ? -9.315 -5.843 10.870 1.00 95.81 97 CYS A N 1
ATOM 807 C CA . CYS A 1 97 ? -8.778 -5.651 12.213 1.00 95.81 97 CYS A CA 1
ATOM 808 C C . CYS A 1 97 ? -8.028 -6.904 12.697 1.00 95.81 97 CYS A C 1
ATOM 810 O O . CYS A 1 97 ? -6.839 -6.840 13.016 1.00 95.81 97 CYS A O 1
ATOM 812 N N . PHE A 1 98 ? -8.684 -8.066 12.678 1.00 95.44 98 PHE A N 1
ATOM 813 C CA . PHE A 1 98 ? -8.121 -9.293 13.242 1.00 95.44 98 PHE A CA 1
ATOM 814 C C . PHE A 1 98 ? -7.152 -10.032 12.316 1.00 95.44 98 PHE A C 1
ATOM 816 O O . PHE A 1 98 ? -6.227 -10.665 12.828 1.00 95.44 98 PHE A O 1
ATOM 823 N N . LYS A 1 99 ? -7.337 -9.980 10.989 1.00 96.31 99 LYS A N 1
ATOM 824 C CA . LYS A 1 99 ? -6.465 -10.700 10.042 1.00 96.31 99 LYS A CA 1
ATOM 825 C C . LYS A 1 99 ? -5.267 -9.878 9.580 1.00 96.31 99 LYS A C 1
ATOM 827 O O . LYS A 1 99 ? -4.205 -10.446 9.363 1.00 96.31 99 LYS A O 1
ATOM 832 N N . GLU A 1 100 ? -5.421 -8.566 9.429 1.00 95.31 100 GLU A N 1
ATOM 833 C CA . GLU A 1 100 ? -4.413 -7.731 8.764 1.00 95.31 100 GLU A CA 1
ATOM 834 C C . GLU A 1 100 ? -3.723 -6.762 9.727 1.00 95.31 100 GLU A C 1
ATOM 836 O O . GLU A 1 100 ? -2.520 -6.528 9.594 1.00 95.31 100 GLU A O 1
ATOM 841 N N . LEU A 1 101 ? -4.450 -6.219 10.713 1.00 95.69 101 LEU A N 1
ATOM 842 C CA . LEU A 1 101 ? -3.911 -5.234 11.660 1.00 95.69 101 LEU A CA 1
ATOM 843 C C . LEU A 1 101 ? -3.384 -5.844 12.967 1.00 95.69 101 LEU A C 1
ATOM 845 O O . LEU A 1 101 ? -2.534 -5.241 13.623 1.00 95.69 101 LEU A O 1
ATOM 849 N N . LYS A 1 102 ? -3.823 -7.051 13.339 1.00 94.56 102 LYS A N 1
ATOM 850 C CA . LYS A 1 102 ? -3.387 -7.728 14.573 1.00 94.56 102 LYS A CA 1
ATOM 851 C C . LYS A 1 102 ? -1.871 -7.916 14.651 1.00 94.56 102 LYS A C 1
ATOM 853 O O . LYS A 1 102 ? -1.304 -7.777 15.727 1.00 94.56 102 LYS A O 1
ATOM 858 N N . VAL A 1 103 ? -1.203 -8.175 13.524 1.00 93.75 103 VAL A N 1
ATOM 859 C CA . VAL A 1 103 ? 0.260 -8.356 13.480 1.00 93.75 103 VAL A CA 1
ATOM 860 C C . VAL A 1 103 ? 1.021 -7.156 14.057 1.00 93.75 103 VAL A C 1
ATOM 862 O O . VAL A 1 103 ? 2.075 -7.333 14.662 1.00 93.75 103 VAL A O 1
ATOM 865 N N . PHE A 1 104 ? 0.469 -5.941 13.964 1.00 92.38 104 PHE A N 1
ATOM 866 C CA . PHE A 1 104 ? 1.125 -4.734 14.466 1.00 92.38 104 PHE A CA 1
ATOM 867 C C . PHE A 1 104 ? 1.056 -4.583 15.994 1.00 92.38 104 PHE A C 1
ATOM 869 O O . PHE A 1 104 ? 1.779 -3.759 16.554 1.00 92.38 104 PHE A O 1
ATOM 876 N N . SER A 1 105 ? 0.271 -5.408 16.701 1.00 91.19 105 SER A N 1
ATOM 877 C CA . SER A 1 105 ? 0.215 -5.382 18.172 1.00 91.19 105 SER A CA 1
ATOM 878 C C . SER A 1 105 ? 1.538 -5.772 18.835 1.00 91.19 105 SER A C 1
ATOM 880 O O . SER A 1 105 ? 1.710 -5.546 20.031 1.00 91.19 105 SER A O 1
ATOM 882 N N . ARG A 1 106 ? 2.459 -6.388 18.081 1.00 89.94 106 ARG A N 1
ATOM 883 C CA . ARG A 1 106 ? 3.823 -6.682 18.541 1.00 89.94 106 ARG A CA 1
ATOM 884 C C . ARG A 1 106 ? 4.669 -5.422 18.734 1.00 89.94 106 ARG A C 1
ATOM 886 O O . ARG A 1 106 ? 5.574 -5.445 19.556 1.00 89.94 106 ARG A O 1
ATOM 893 N N . PHE A 1 107 ? 4.362 -4.349 18.000 1.00 86.50 107 PHE A N 1
ATOM 894 C CA . PHE A 1 107 ? 5.059 -3.066 18.104 1.00 86.50 107 PHE A CA 1
ATOM 895 C C . PHE A 1 107 ? 4.423 -2.182 19.177 1.00 86.50 107 PHE A C 1
ATOM 897 O O . PHE A 1 107 ? 5.124 -1.598 19.993 1.00 86.50 107 PHE A O 1
ATOM 904 N N . ASP A 1 108 ? 3.088 -2.127 19.209 1.00 87.38 108 ASP A N 1
ATOM 905 C CA . ASP A 1 108 ? 2.345 -1.434 20.260 1.00 87.38 108 ASP A CA 1
ATOM 906 C C . ASP A 1 108 ? 0.983 -2.102 20.491 1.00 87.38 108 ASP A C 1
ATOM 908 O O . ASP A 1 108 ? 0.085 -2.085 19.643 1.00 87.38 108 ASP A O 1
ATOM 912 N N . LYS A 1 109 ? 0.803 -2.678 21.684 1.00 87.44 109 LYS A N 1
ATOM 913 C CA . LYS A 1 109 ? -0.451 -3.333 22.083 1.00 87.44 109 LYS A CA 1
ATOM 914 C C . LYS A 1 109 ? -1.630 -2.356 22.132 1.00 87.44 109 LYS A C 1
ATOM 916 O O . LYS A 1 109 ? -2.763 -2.774 21.875 1.00 87.44 109 LYS A O 1
ATOM 921 N N . LYS A 1 110 ? -1.388 -1.071 22.421 1.00 90.06 110 LYS A N 1
ATOM 922 C CA . LYS A 1 110 ? -2.437 -0.041 22.495 1.00 90.06 110 LYS A CA 1
ATOM 923 C C . LYS A 1 110 ? -3.045 0.245 21.128 1.00 90.06 110 LYS A C 1
ATOM 925 O O . LYS A 1 110 ? -4.235 0.547 21.062 1.00 90.06 110 LYS A O 1
ATOM 930 N N . ILE A 1 111 ? -2.279 0.086 20.042 1.00 87.88 111 ILE A N 1
ATOM 931 C CA . ILE A 1 111 ? -2.794 0.232 18.672 1.00 87.88 111 ILE A CA 1
ATOM 932 C C . ILE A 1 111 ? -3.972 -0.715 18.450 1.00 87.88 111 ILE A C 1
ATOM 934 O O . ILE A 1 111 ? -5.043 -0.281 18.032 1.00 87.88 111 ILE A O 1
ATOM 938 N N . PHE A 1 112 ? -3.793 -2.000 18.757 1.00 90.00 112 PHE A N 1
ATOM 939 C CA . PHE A 1 112 ? -4.829 -2.996 18.502 1.00 90.00 112 PHE A CA 1
ATOM 940 C C . PHE A 1 112 ? -6.047 -2.804 19.411 1.00 90.00 112 PHE A C 1
ATOM 942 O O . PHE A 1 112 ? -7.176 -2.829 18.929 1.00 90.00 112 PHE A O 1
ATOM 949 N N . GLN A 1 113 ? -5.829 -2.527 20.700 1.00 91.56 113 GLN A N 1
ATOM 950 C CA . GLN A 1 113 ? -6.915 -2.227 21.642 1.00 91.56 113 GLN A CA 1
ATOM 951 C C . GLN A 1 113 ? -7.761 -1.040 21.176 1.00 91.56 113 GLN A C 1
ATOM 953 O O . GLN A 1 113 ? -8.988 -1.109 21.193 1.00 91.56 113 GLN A O 1
ATOM 958 N N . ARG A 1 114 ? -7.105 0.020 20.695 1.00 90.94 114 ARG A N 1
ATOM 959 C CA . ARG A 1 114 ? -7.779 1.201 20.164 1.00 90.94 114 ARG A CA 1
ATOM 960 C C . ARG A 1 114 ? -8.550 0.913 18.878 1.00 90.94 114 ARG A C 1
ATOM 962 O O . ARG A 1 114 ? -9.624 1.464 18.683 1.00 90.94 114 ARG A O 1
ATOM 969 N N . LEU A 1 115 ? -8.029 0.070 17.988 1.00 92.81 115 LEU A N 1
ATOM 970 C CA . LEU A 1 115 ? -8.773 -0.333 16.792 1.00 92.81 115 LEU A CA 1
ATOM 971 C C . LEU A 1 115 ? -10.043 -1.093 17.183 1.00 92.81 115 LEU A C 1
ATOM 973 O O . LEU A 1 115 ? -11.120 -0.738 16.714 1.00 92.81 115 LEU A O 1
ATOM 977 N N . VAL A 1 116 ? -9.936 -2.058 18.098 1.00 93.19 116 VAL A N 1
ATOM 978 C CA . VAL A 1 116 ? -11.083 -2.837 18.584 1.00 93.19 116 VAL A CA 1
ATOM 979 C C . VAL A 1 116 ? -12.122 -1.952 19.277 1.00 93.19 116 VAL A C 1
ATOM 981 O O . VAL A 1 116 ? -13.311 -2.137 19.041 1.00 93.19 116 VAL A O 1
ATOM 984 N N . SER A 1 117 ? -11.717 -0.947 20.061 1.00 92.38 117 SER A N 1
ATOM 985 C CA . SER A 1 117 ? -12.676 -0.037 20.710 1.00 92.38 117 SER A CA 1
ATOM 986 C C . SER A 1 117 ? -13.480 0.811 19.722 1.00 92.38 117 SER A C 1
ATOM 988 O O . SER A 1 117 ? -14.550 1.294 20.062 1.00 92.38 117 SER A O 1
ATOM 990 N N . LEU A 1 118 ? -12.989 1.021 18.497 1.00 93.50 118 LEU A N 1
ATOM 991 C CA . LEU A 1 118 ? -13.757 1.740 17.476 1.00 93.50 118 LEU A CA 1
ATOM 992 C C . LEU A 1 118 ? -14.883 0.884 16.881 1.00 93.50 118 LEU A C 1
ATOM 994 O O . LEU A 1 118 ? -15.858 1.448 16.401 1.00 93.50 118 LEU A O 1
ATOM 998 N N . LEU A 1 119 ? -14.780 -0.450 16.944 1.00 91.94 119 LEU A N 1
ATOM 999 C CA . LEU A 1 119 ? -15.833 -1.363 16.477 1.00 91.94 119 LEU A CA 1
ATOM 1000 C C . LEU A 1 119 ? -17.079 -1.333 17.367 1.00 91.94 119 LEU A C 1
ATOM 1002 O O . LEU A 1 119 ? -18.146 -1.743 16.924 1.00 91.94 119 LEU A O 1
ATOM 1006 N N . THR A 1 120 ? -16.953 -0.886 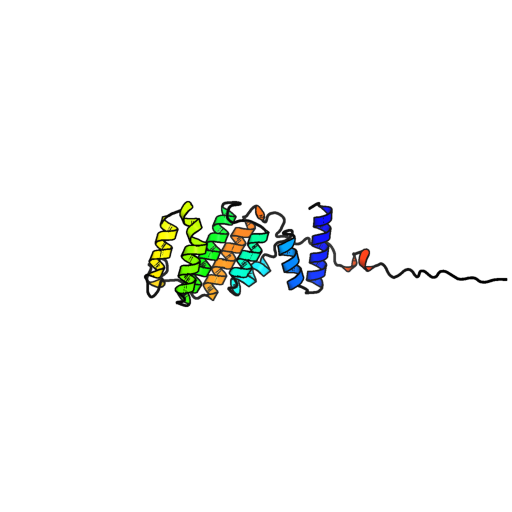18.620 1.00 90.25 120 THR A N 1
ATOM 1007 C CA . THR A 1 120 ? -18.081 -0.816 19.561 1.00 90.25 120 THR A CA 1
ATOM 1008 C C . THR A 1 120 ? -18.892 0.470 19.416 1.00 90.25 120 THR A C 1
ATOM 1010 O O . THR A 1 120 ? -19.921 0.612 20.070 1.00 90.25 120 THR A O 1
ATOM 1013 N N . LEU A 1 121 ? -18.412 1.427 18.619 1.00 89.44 121 LEU A N 1
ATOM 1014 C CA . LEU A 1 121 ? -19.090 2.695 18.377 1.00 89.44 121 LEU A CA 1
ATOM 1015 C C . LEU A 1 121 ? -20.032 2.561 17.180 1.00 89.44 121 LEU A C 1
ATOM 1017 O O . LEU A 1 121 ? -19.670 1.972 16.164 1.00 89.44 121 LEU A O 1
ATOM 1021 N N . GLU A 1 122 ? -21.214 3.172 17.272 1.00 84.06 122 GLU A N 1
ATOM 1022 C CA . GLU A 1 122 ? -22.127 3.274 16.125 1.00 84.06 122 GLU A CA 1
ATOM 1023 C C . GLU A 1 122 ? -21.532 4.163 15.017 1.00 84.06 122 GLU A C 1
ATOM 1025 O O . GLU A 1 122 ? -21.659 3.869 13.828 1.00 84.06 122 GLU A O 1
ATOM 1030 N N . ASP A 1 123 ? -20.833 5.230 15.420 1.00 87.06 123 ASP A N 1
ATOM 1031 C CA . ASP A 1 123 ? -20.004 6.057 14.547 1.00 87.06 123 ASP A CA 1
ATOM 1032 C C . ASP A 1 123 ? -18.627 6.258 15.192 1.00 87.06 123 ASP A C 1
ATOM 1034 O O . ASP A 1 123 ? -18.495 6.833 16.275 1.00 87.06 123 ASP A O 1
ATOM 1038 N N . PHE A 1 124 ? -17.573 5.819 14.504 1.00 89.56 124 PHE A N 1
ATOM 1039 C CA . PHE A 1 124 ? -16.196 5.959 14.974 1.00 89.56 124 PHE A CA 1
ATOM 1040 C C . PHE A 1 124 ? -15.756 7.426 15.127 1.00 89.56 124 PHE A C 1
ATOM 1042 O O . PHE A 1 124 ? -14.792 7.700 15.846 1.00 89.56 124 PHE A O 1
ATOM 1049 N N . ARG A 1 125 ? -16.465 8.383 14.511 1.00 89.31 125 ARG A N 1
ATOM 1050 C CA . ARG A 1 125 ? -16.260 9.829 14.710 1.00 89.31 125 ARG A CA 1
ATOM 1051 C C . ARG A 1 125 ? -16.672 10.315 16.102 1.00 89.31 125 ARG A C 1
ATOM 1053 O O . ARG A 1 125 ? -16.316 11.426 16.482 1.00 89.31 125 ARG A O 1
ATOM 1060 N N . GLN A 1 126 ? -17.364 9.500 16.898 1.00 88.31 126 GLN A N 1
ATOM 1061 C CA . GLN A 1 126 ? -17.584 9.791 18.321 1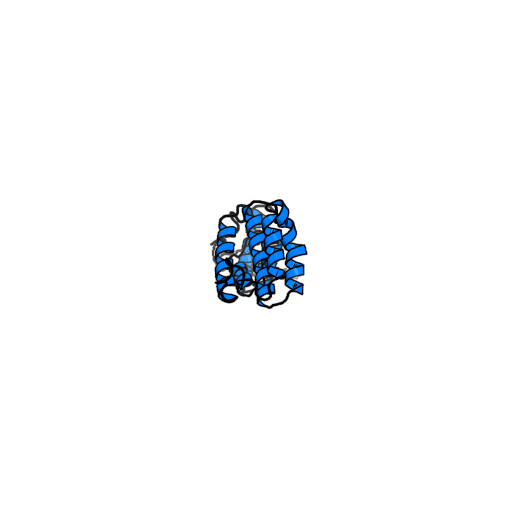.00 88.31 126 GLN A CA 1
ATOM 1062 C C . GLN A 1 126 ? -16.266 9.782 19.115 1.00 88.31 126 GLN A C 1
ATOM 1064 O O . GLN A 1 126 ? -16.167 10.406 20.171 1.00 88.31 126 GLN A O 1
ATOM 1069 N N . HIS A 1 127 ? -15.225 9.122 18.599 1.00 87.75 127 HIS A N 1
ATOM 1070 C CA . HIS A 1 127 ? -13.894 9.159 19.190 1.00 87.75 127 HIS A CA 1
ATOM 1071 C C . HIS A 1 127 ? -13.251 10.545 19.008 1.00 87.75 127 HIS A C 1
ATOM 1073 O O . HIS A 1 127 ? -13.159 11.051 17.890 1.00 87.75 127 HIS A O 1
ATOM 1079 N N . GLN A 1 128 ? -12.713 11.126 20.088 1.00 86.94 128 GLN A N 1
ATOM 1080 C CA . GLN A 1 128 ? -12.195 12.506 20.125 1.00 86.94 128 GLN A CA 1
ATOM 1081 C C . GLN A 1 128 ? -11.223 12.837 18.977 1.00 86.94 128 GLN A C 1
ATOM 1083 O O . GLN A 1 128 ? -11.381 13.850 18.304 1.00 86.94 128 GLN A O 1
ATOM 1088 N N . GLU A 1 129 ? -10.252 11.961 18.708 1.00 84.38 129 GLU A N 1
ATOM 1089 C CA . GLU A 1 129 ? -9.263 12.157 17.631 1.00 84.38 129 GLU A CA 1
ATOM 1090 C C . GLU A 1 129 ? -9.818 11.990 16.203 1.00 84.38 129 GLU A C 1
ATOM 1092 O O . GLU A 1 129 ? -9.155 12.354 15.236 1.00 84.38 129 GLU A O 1
ATOM 1097 N N . LEU A 1 130 ? -11.010 11.409 16.048 1.00 88.44 130 LEU A N 1
ATOM 1098 C CA . LEU A 1 130 ? -11.617 11.083 14.751 1.00 88.44 130 LEU A CA 1
ATOM 1099 C C . LEU A 1 130 ? -12.881 11.906 14.479 1.00 88.44 130 LEU A C 1
ATOM 1101 O O . LEU A 1 130 ? -13.503 11.748 13.433 1.00 88.44 130 LEU A O 1
ATOM 1105 N N . ARG A 1 131 ? -13.233 12.833 15.374 1.00 87.00 131 ARG A N 1
ATOM 1106 C CA . ARG A 1 131 ? -14.405 13.706 15.240 1.00 87.00 131 ARG A CA 1
ATOM 1107 C C . ARG A 1 131 ? -14.430 14.487 13.930 1.00 87.00 131 ARG A C 1
ATOM 1109 O O . ARG A 1 131 ? -15.483 14.637 13.322 1.00 87.00 131 ARG A O 1
ATOM 1116 N N . ASN A 1 132 ? -13.258 14.922 13.473 1.00 85.94 132 ASN A N 1
ATOM 1117 C CA . ASN A 1 132 ? -13.088 15.684 12.236 1.00 85.94 132 ASN A CA 1
ATOM 1118 C C . ASN A 1 132 ? -12.635 14.796 11.063 1.00 85.94 132 ASN A C 1
ATOM 1120 O O . ASN A 1 132 ? -11.979 15.272 10.135 1.00 85.94 132 ASN A O 1
ATOM 1124 N N . TYR A 1 133 ? -12.919 13.489 11.105 1.00 86.25 133 TYR A N 1
ATOM 1125 C CA . TYR A 1 133 ? -12.570 12.586 10.012 1.00 86.25 133 TYR A CA 1
ATOM 1126 C C . TYR A 1 133 ? -13.390 12.934 8.763 1.00 86.25 133 TYR A C 1
ATOM 1128 O O . TYR A 1 133 ? -14.610 12.744 8.743 1.00 86.25 133 TYR A O 1
ATOM 1136 N N . GLY A 1 134 ? -12.699 13.467 7.748 1.00 86.88 134 GLY A N 1
ATOM 1137 C CA . GLY A 1 134 ? -13.281 13.973 6.504 1.00 86.88 134 GLY A CA 1
ATOM 1138 C C . GLY A 1 134 ? -13.971 12.918 5.631 1.00 86.88 134 GLY A C 1
ATOM 1139 O O . GLY A 1 134 ? -14.199 11.779 6.042 1.00 86.88 134 GLY A O 1
ATOM 1140 N N . CYS A 1 135 ? -14.332 13.313 4.408 1.00 87.25 135 CYS A N 1
ATOM 1141 C CA . CYS A 1 135 ? -14.889 12.390 3.422 1.00 87.25 135 CYS A CA 1
ATOM 1142 C C . CYS A 1 135 ? -13.824 11.403 2.911 1.00 87.25 135 CYS A C 1
ATOM 1144 O O . CYS A 1 135 ? -12.620 11.624 3.071 1.00 87.25 135 CYS A O 1
ATOM 1146 N N . ALA A 1 136 ? -14.283 10.319 2.274 1.00 87.12 136 ALA A N 1
ATOM 1147 C CA . ALA A 1 136 ? -13.399 9.267 1.774 1.00 87.12 136 ALA A CA 1
ATOM 1148 C C . ALA A 1 136 ? -12.367 9.820 0.778 1.00 87.12 136 ALA A C 1
ATOM 1150 O O . ALA A 1 136 ? -11.183 9.545 0.919 1.00 87.12 136 ALA A O 1
ATOM 1151 N N . GLU A 1 137 ? -12.792 10.667 -0.163 1.00 90.56 137 GLU A N 1
ATOM 1152 C CA . GLU A 1 137 ? -11.908 11.241 -1.184 1.00 90.56 137 GLU A CA 1
ATOM 1153 C C . GLU A 1 137 ? -10.772 12.079 -0.575 1.00 90.56 137 GLU A C 1
ATOM 1155 O O . GLU A 1 137 ? -9.598 11.848 -0.869 1.00 90.56 137 GLU A O 1
ATOM 1160 N N . SER A 1 138 ? -11.095 13.006 0.333 1.00 92.56 138 SER A N 1
ATOM 1161 C CA . SER A 1 138 ? -10.080 13.824 1.009 1.00 92.56 138 SER A CA 1
ATOM 1162 C C . SER A 1 138 ? -9.109 12.967 1.816 1.00 92.56 138 SER A C 1
ATOM 1164 O O . SER A 1 138 ? -7.912 13.253 1.846 1.00 92.56 138 SER A O 1
ATOM 1166 N N . LYS A 1 139 ? -9.601 11.893 2.445 1.00 93.19 139 LYS A N 1
ATOM 1167 C CA . LYS A 1 139 ? -8.749 10.964 3.192 1.00 93.19 139 LYS A CA 1
ATOM 1168 C C . LYS A 1 139 ? -7.863 10.114 2.294 1.00 93.19 139 LYS A C 1
ATOM 1170 O O . LYS A 1 139 ? -6.695 9.946 2.632 1.00 93.19 139 LYS A O 1
ATOM 1175 N N . ARG A 1 140 ? -8.355 9.657 1.142 1.00 94.12 140 ARG A N 1
ATOM 1176 C CA . ARG A 1 140 ? -7.526 8.973 0.139 1.00 94.12 140 ARG A CA 1
ATOM 1177 C C . ARG A 1 140 ? -6.415 9.877 -0.372 1.00 94.12 140 ARG A C 1
ATOM 1179 O O . ARG A 1 140 ? -5.278 9.432 -0.447 1.00 94.12 140 ARG A O 1
ATOM 1186 N N . ARG A 1 141 ? -6.707 11.157 -0.626 1.00 95.31 141 ARG A N 1
ATOM 1187 C CA . ARG A 1 141 ? -5.698 12.145 -1.046 1.00 95.31 141 ARG A CA 1
ATOM 1188 C C . ARG A 1 141 ? -4.617 12.350 0.008 1.00 95.31 141 ARG A C 1
ATOM 1190 O O . ARG A 1 141 ? -3.433 12.295 -0.309 1.00 95.31 141 ARG A O 1
ATOM 1197 N N . GLU A 1 142 ? -5.021 12.546 1.261 1.00 94.50 142 GLU A N 1
ATOM 1198 C CA . GLU A 1 142 ? -4.096 12.686 2.391 1.00 94.50 142 GLU A CA 1
ATOM 1199 C C . GLU A 1 142 ? -3.201 11.445 2.543 1.00 94.50 142 GLU A C 1
ATOM 1201 O O . GLU A 1 142 ? -1.981 11.562 2.659 1.00 94.50 142 GLU A O 1
ATOM 1206 N N . ILE A 1 143 ? -3.799 10.251 2.507 1.00 94.06 143 ILE A N 1
ATOM 1207 C CA . ILE A 1 143 ? -3.077 8.984 2.648 1.00 94.06 143 ILE A CA 1
ATOM 1208 C C . ILE A 1 143 ? -2.166 8.721 1.446 1.00 94.06 143 ILE A C 1
ATOM 1210 O O . ILE A 1 143 ? -1.035 8.294 1.651 1.00 94.06 143 ILE A O 1
ATOM 1214 N N . SER A 1 144 ? -2.604 9.021 0.221 1.00 96.38 144 SER A N 1
ATOM 1215 C CA . SER A 1 144 ? -1.791 8.880 -0.993 1.00 96.38 144 SER A CA 1
ATOM 1216 C C . SER A 1 144 ? -0.509 9.709 -0.894 1.00 96.38 144 SER A C 1
ATOM 1218 O O . SER A 1 144 ? 0.578 9.165 -1.068 1.00 96.38 144 SER A O 1
ATOM 1220 N N . LEU A 1 145 ? -0.601 10.979 -0.480 1.00 95.56 145 LEU A N 1
ATOM 1221 C CA . LEU A 1 145 ? 0.576 11.833 -0.269 1.00 95.56 145 LEU A CA 1
ATOM 1222 C C . LEU A 1 145 ? 1.534 11.255 0.783 1.00 95.56 145 LEU A C 1
ATOM 1224 O O . LEU A 1 145 ? 2.732 11.143 0.531 1.00 95.56 145 LEU A O 1
ATOM 1228 N N . GLN A 1 146 ? 1.009 10.829 1.935 1.00 94.50 146 GLN A N 1
ATOM 1229 C CA . GLN A 1 146 ? 1.821 10.241 3.008 1.00 94.50 146 GLN A CA 1
ATOM 1230 C C . GLN A 1 146 ? 2.490 8.923 2.590 1.00 94.50 146 GLN A C 1
ATOM 1232 O O . GLN A 1 146 ? 3.605 8.623 3.025 1.00 94.50 146 GLN A O 1
ATOM 1237 N N . LEU A 1 147 ? 1.814 8.105 1.779 1.00 96.12 147 LEU A N 1
ATOM 1238 C CA . LEU A 1 147 ? 2.365 6.851 1.268 1.00 96.12 147 LEU A CA 1
ATOM 1239 C C . LEU A 1 147 ? 3.432 7.115 0.203 1.00 96.12 147 LEU A C 1
ATOM 1241 O O . LEU A 1 147 ? 4.498 6.517 0.293 1.00 96.12 147 LEU A O 1
ATOM 1245 N N . LYS A 1 148 ? 3.205 8.053 -0.729 1.00 95.62 148 LYS A N 1
ATOM 1246 C CA . LYS A 1 148 ? 4.222 8.480 -1.706 1.00 95.62 148 LYS A CA 1
ATOM 1247 C C . LYS A 1 148 ? 5.484 8.992 -1.003 1.00 95.62 148 LYS A C 1
ATOM 1249 O O . LYS A 1 148 ? 6.585 8.561 -1.329 1.00 95.62 148 LYS A O 1
ATOM 1254 N N . GLU A 1 149 ? 5.333 9.821 0.028 1.00 94.75 149 GLU A N 1
ATOM 1255 C CA . GLU A 1 149 ? 6.459 10.275 0.855 1.00 94.75 149 GLU A CA 1
ATOM 1256 C C . GLU A 1 149 ? 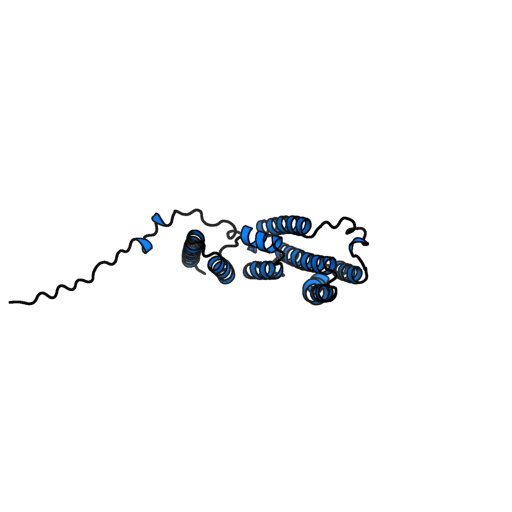7.164 9.107 1.568 1.00 94.75 149 GLU A C 1
ATOM 1258 O O . GLU A 1 149 ? 8.393 9.055 1.632 1.00 94.75 149 GLU A O 1
ATOM 1263 N N . SER A 1 150 ? 6.401 8.134 2.077 1.00 93.69 150 SER A N 1
ATOM 1264 C CA . SER A 1 150 ? 6.968 6.938 2.715 1.00 93.69 150 SER A CA 1
ATOM 1265 C C . SER A 1 150 ? 7.761 6.077 1.726 1.00 93.69 150 SER A C 1
ATOM 1267 O O . SER A 1 150 ? 8.778 5.512 2.115 1.00 93.69 150 SER A O 1
ATOM 1269 N N . ILE A 1 151 ? 7.322 5.994 0.467 1.00 95.25 151 ILE A N 1
ATOM 1270 C CA . ILE A 1 151 ? 7.994 5.257 -0.614 1.00 95.25 151 ILE A CA 1
ATOM 1271 C C . ILE A 1 151 ? 9.325 5.919 -0.967 1.00 95.25 151 ILE A C 1
ATOM 1273 O O . ILE A 1 151 ? 10.353 5.246 -0.966 1.00 95.25 151 ILE A O 1
ATOM 1277 N N . VAL A 1 152 ? 9.329 7.237 -1.187 1.00 94.31 152 VAL A N 1
ATOM 1278 C CA . VAL A 1 152 ? 10.545 8.001 -1.527 1.00 94.31 152 VAL A CA 1
ATOM 1279 C C . VAL A 1 152 ? 11.618 7.868 -0.442 1.00 94.31 152 VAL A C 1
ATOM 1281 O O . VAL A 1 152 ? 12.802 7.742 -0.744 1.00 94.31 152 VAL A O 1
ATOM 1284 N N . ASN A 1 153 ? 11.213 7.838 0.829 1.00 92.62 153 ASN A N 1
ATOM 1285 C CA . ASN A 1 153 ? 12.127 7.711 1.965 1.00 92.62 153 ASN A CA 1
ATOM 1286 C C . ASN A 1 153 ? 12.502 6.257 2.313 1.00 92.62 153 ASN A C 1
ATOM 1288 O O . ASN A 1 153 ? 13.209 6.014 3.296 1.00 92.62 153 ASN A O 1
ATOM 1292 N N . ASN A 1 154 ? 12.012 5.264 1.572 1.00 93.50 154 ASN A N 1
ATOM 1293 C CA . ASN A 1 154 ? 12.236 3.856 1.876 1.00 93.50 154 ASN A CA 1
ATOM 1294 C C . ASN A 1 154 ? 13.354 3.270 1.007 1.00 93.50 154 ASN A C 1
ATOM 1296 O O . ASN A 1 154 ? 13.297 3.264 -0.221 1.00 93.50 154 ASN A O 1
ATOM 1300 N N . VAL A 1 155 ? 14.362 2.707 1.677 1.00 94.19 155 VAL A N 1
ATOM 1301 C CA . VAL A 1 155 ? 15.549 2.108 1.052 1.00 94.19 155 VAL A CA 1
ATOM 1302 C C . VAL A 1 155 ? 15.220 1.008 0.039 1.00 94.19 155 VAL A C 1
ATOM 1304 O O . VAL A 1 155 ? 15.987 0.810 -0.897 1.00 94.19 155 VAL A O 1
ATOM 1307 N N . ALA A 1 156 ? 14.077 0.326 0.174 1.00 94.12 156 ALA A N 1
ATOM 1308 C CA . ALA A 1 156 ? 13.645 -0.721 -0.755 1.00 94.12 156 ALA A CA 1
ATOM 1309 C C . ALA A 1 156 ? 13.313 -0.196 -2.167 1.00 94.12 156 ALA A C 1
ATOM 1311 O O . ALA A 1 156 ? 13.355 -0.964 -3.135 1.00 94.12 156 ALA A O 1
ATOM 1312 N N . PHE A 1 157 ? 13.007 1.100 -2.284 1.00 95.00 157 PHE A N 1
ATOM 1313 C CA . PHE A 1 157 ? 12.633 1.774 -3.533 1.00 95.00 157 PHE A CA 1
ATOM 1314 C C . PHE A 1 157 ? 13.763 2.625 -4.114 1.00 95.00 157 PHE A C 1
ATOM 1316 O O . PHE A 1 157 ? 13.605 3.222 -5.180 1.00 95.00 157 PHE A O 1
ATOM 1323 N N . LYS A 1 158 ? 14.916 2.670 -3.440 1.00 92.69 158 LYS A N 1
ATOM 1324 C CA . LYS A 1 158 ? 16.089 3.379 -3.941 1.00 92.69 158 LYS A CA 1
ATOM 1325 C C . LYS A 1 158 ? 16.457 2.854 -5.336 1.00 92.69 158 LYS A C 1
ATOM 1327 O O . LYS A 1 158 ? 16.489 1.645 -5.550 1.00 92.69 158 LYS A O 1
ATOM 1332 N N . ASP A 1 159 ? 16.704 3.772 -6.269 1.00 90.56 159 ASP A N 1
ATOM 1333 C CA . ASP A 1 159 ? 17.059 3.494 -7.671 1.00 90.56 159 ASP A CA 1
ATOM 1334 C C . ASP A 1 159 ? 15.966 2.762 -8.489 1.00 90.56 159 ASP A C 1
ATOM 1336 O O . ASP A 1 159 ? 16.247 2.192 -9.551 1.00 90.56 159 ASP A O 1
ATOM 1340 N N . LYS A 1 160 ? 14.711 2.781 -8.008 1.00 94.44 160 LYS A N 1
ATOM 1341 C CA . LYS A 1 160 ? 13.541 2.174 -8.672 1.00 94.44 160 LYS A CA 1
ATOM 1342 C C . LYS A 1 160 ? 12.426 3.168 -9.012 1.00 94.44 160 LYS A C 1
ATOM 1344 O O . LYS A 1 160 ? 11.447 2.755 -9.615 1.00 94.44 160 LYS A O 1
ATOM 1349 N N . LEU A 1 161 ? 12.544 4.436 -8.615 1.00 92.69 161 LEU A N 1
ATOM 1350 C CA . LEU A 1 161 ? 11.496 5.455 -8.807 1.00 92.69 161 LEU A CA 1
ATOM 1351 C C . LEU A 1 161 ? 11.699 6.307 -10.061 1.00 92.69 161 LEU A C 1
ATOM 1353 O O . LEU A 1 161 ? 10.742 6.866 -10.586 1.00 92.69 161 LEU A O 1
ATOM 1357 N N . ASP A 1 162 ? 12.932 6.380 -10.555 1.00 87.62 162 ASP A N 1
ATOM 1358 C CA . ASP A 1 162 ? 13.265 7.160 -11.737 1.00 87.62 162 ASP A CA 1
ATOM 1359 C C . ASP A 1 162 ? 13.297 6.251 -12.959 1.00 87.62 162 ASP A C 1
ATOM 1361 O O . ASP A 1 162 ? 14.126 5.340 -13.073 1.00 87.62 162 ASP A O 1
ATOM 1365 N N . PHE A 1 163 ? 12.383 6.502 -13.893 1.00 80.88 163 PHE A N 1
ATOM 1366 C CA . PHE A 1 163 ? 12.415 5.820 -15.175 1.00 80.88 163 PHE A CA 1
ATOM 1367 C C . PHE A 1 163 ? 13.597 6.375 -15.985 1.00 80.88 163 PHE A C 1
ATOM 1369 O O . PHE A 1 163 ? 13.742 7.595 -16.079 1.00 80.88 163 PHE A O 1
ATOM 1376 N N . PRO A 1 164 ? 14.464 5.535 -16.576 1.00 71.62 164 PRO A N 1
ATOM 1377 C CA . PRO A 1 164 ? 15.630 6.029 -17.296 1.00 71.62 164 PRO A CA 1
ATOM 1378 C C . PRO A 1 164 ? 15.209 6.906 -18.483 1.00 71.62 164 PRO A C 1
ATOM 1380 O O . PRO A 1 164 ? 14.573 6.435 -19.427 1.00 71.62 164 PRO A O 1
ATOM 1383 N N . SER A 1 165 ? 15.632 8.170 -18.466 1.00 61.12 165 SER A N 1
ATOM 1384 C CA . SER A 1 165 ? 15.396 9.181 -19.510 1.00 61.12 165 SER A CA 1
ATOM 1385 C C . SER A 1 165 ? 16.209 8.943 -20.798 1.00 61.12 165 SER A C 1
ATOM 1387 O O . SER A 1 165 ? 16.689 9.889 -21.415 1.00 61.12 165 SER A O 1
ATOM 1389 N N . GLY A 1 166 ? 16.433 7.685 -21.189 1.00 55.72 166 GLY A N 1
ATOM 1390 C CA . GLY A 1 166 ? 17.277 7.315 -22.329 1.00 55.72 166 GLY A CA 1
ATOM 1391 C C . GLY A 1 166 ? 16.488 7.220 -23.634 1.00 55.72 166 GLY A C 1
ATOM 1392 O O . GLY A 1 166 ? 15.557 6.422 -23.713 1.00 55.72 166 GLY A O 1
ATOM 1393 N N . ASP A 1 167 ? 16.865 8.054 -24.606 1.00 50.56 167 ASP A N 1
ATOM 1394 C CA . ASP A 1 167 ? 16.565 8.123 -26.049 1.00 50.56 167 ASP A CA 1
ATOM 1395 C C . ASP A 1 167 ? 15.327 7.415 -26.618 1.00 50.56 167 ASP A C 1
ATOM 1397 O O . ASP A 1 167 ? 15.119 6.209 -26.480 1.00 50.56 167 ASP A O 1
ATOM 1401 N N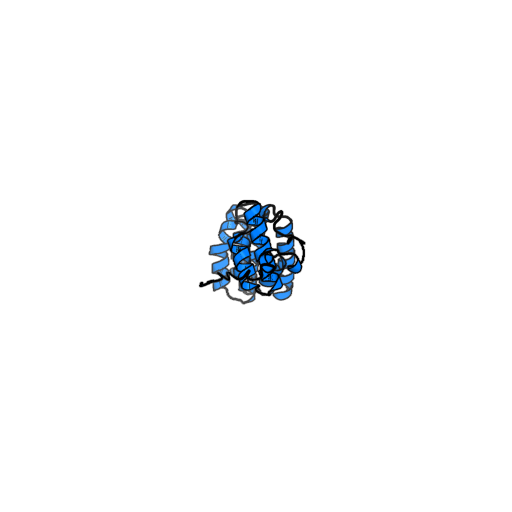 . SER A 1 168 ? 14.508 8.208 -27.319 1.00 48.34 168 SER A N 1
ATOM 1402 C CA . SER A 1 168 ? 13.382 7.788 -28.167 1.00 48.34 168 SER A CA 1
ATOM 1403 C C . SER A 1 168 ? 13.655 6.474 -28.915 1.00 48.34 168 SER A C 1
ATOM 1405 O O . SER A 1 168 ? 14.761 6.241 -29.404 1.00 48.34 168 SER A O 1
ATOM 1407 N N . LEU A 1 169 ? 12.623 5.632 -29.054 1.00 49.72 169 LEU A N 1
ATOM 1408 C CA . LEU A 1 169 ? 12.658 4.349 -29.778 1.00 49.72 169 LEU A CA 1
ATOM 1409 C C . LEU A 1 169 ? 13.233 4.449 -31.207 1.00 49.72 169 LEU A C 1
ATOM 1411 O O . LEU A 1 169 ? 13.650 3.435 -31.763 1.00 49.72 169 LEU A O 1
ATOM 1415 N N . ALA A 1 170 ? 13.323 5.659 -31.771 1.00 49.47 170 ALA A N 1
ATOM 1416 C CA . ALA A 1 170 ? 14.002 5.954 -33.032 1.00 49.47 170 ALA A CA 1
ATOM 1417 C C . ALA A 1 170 ? 15.481 5.504 -33.083 1.00 49.47 170 ALA A C 1
ATOM 1419 O O . ALA A 1 170 ? 16.004 5.274 -34.172 1.00 49.47 170 ALA A O 1
ATOM 1420 N N . ALA A 1 171 ? 16.147 5.345 -31.934 1.00 48.09 171 ALA A N 1
ATOM 1421 C CA . ALA A 1 171 ? 17.551 4.933 -31.851 1.00 48.09 171 ALA A CA 1
ATOM 1422 C C . ALA A 1 171 ? 17.760 3.420 -31.631 1.00 48.09 171 ALA A C 1
ATOM 1424 O O . ALA A 1 171 ? 18.895 2.986 -31.440 1.00 48.09 171 ALA A O 1
ATOM 1425 N N . ASN A 1 172 ? 16.701 2.598 -31.617 1.00 50.09 172 ASN A N 1
ATOM 1426 C CA . ASN A 1 172 ? 16.824 1.179 -31.274 1.00 50.09 172 ASN A CA 1
ATOM 1427 C C . ASN A 1 172 ? 17.294 0.335 -32.486 1.00 50.09 172 ASN A C 1
ATOM 1429 O O . ASN A 1 172 ? 16.515 0.150 -33.426 1.00 50.09 172 ASN A O 1
ATOM 1433 N N . PRO A 1 173 ? 18.509 -0.255 -32.479 1.00 54.09 173 PRO A N 1
ATOM 1434 C CA . PRO A 1 173 ? 19.041 -1.011 -33.624 1.00 54.09 173 PRO A CA 1
ATOM 1435 C C . PRO A 1 173 ? 18.224 -2.268 -33.956 1.00 54.09 173 PRO A C 1
ATOM 1437 O O . PRO A 1 173 ? 18.254 -2.758 -35.081 1.00 54.09 173 PRO A O 1
ATOM 1440 N N . PHE A 1 174 ? 17.475 -2.791 -32.980 1.00 54.22 174 PHE A N 1
ATOM 1441 C CA . PHE A 1 174 ? 16.624 -3.971 -33.146 1.00 54.22 174 PHE A CA 1
ATOM 1442 C C . PHE A 1 174 ? 15.374 -3.708 -33.997 1.00 54.22 174 PHE A C 1
ATOM 1444 O O . PHE A 1 174 ? 14.873 -4.638 -34.618 1.00 54.22 174 PHE A O 1
ATOM 1451 N N . MET A 1 175 ? 14.900 -2.458 -34.066 1.00 51.84 175 MET A N 1
ATOM 1452 C CA . MET A 1 175 ? 13.771 -2.057 -34.921 1.00 51.84 175 MET A CA 1
ATOM 1453 C C . MET A 1 175 ? 14.219 -1.654 -36.339 1.00 51.84 175 MET A C 1
ATOM 1455 O O . MET A 1 175 ? 13.379 -1.499 -37.217 1.00 51.84 175 MET A O 1
ATOM 1459 N N . GLN A 1 176 ? 15.529 -1.493 -36.582 1.00 47.41 176 GLN A N 1
ATOM 1460 C CA . GLN A 1 176 ? 16.086 -1.119 -37.892 1.00 47.41 176 GLN A CA 1
ATOM 1461 C C . GLN A 1 176 ? 16.526 -2.313 -38.753 1.00 47.41 176 GLN A C 1
ATOM 1463 O O . GLN A 1 176 ? 16.996 -2.110 -39.871 1.00 47.41 176 GLN A O 1
ATOM 1468 N N . ARG A 1 177 ? 16.368 -3.560 -38.289 1.00 43.66 177 ARG A N 1
ATOM 1469 C CA . ARG A 1 177 ? 16.591 -4.725 -39.158 1.00 43.66 177 ARG A CA 1
ATOM 1470 C C . ARG A 1 177 ? 15.395 -4.913 -40.088 1.00 43.66 177 ARG A C 1
ATOM 1472 O O . ARG A 1 177 ? 14.427 -5.589 -39.749 1.00 43.66 177 ARG A O 1
ATOM 1479 N N . THR A 1 178 ? 15.476 -4.309 -41.268 1.00 49.53 178 THR A N 1
ATOM 1480 C CA . THR A 1 178 ? 14.739 -4.773 -42.447 1.00 49.53 178 THR A CA 1
ATOM 1481 C C . THR A 1 178 ? 15.155 -6.216 -42.771 1.00 49.53 178 THR A C 1
ATOM 1483 O O . THR A 1 178 ? 16.274 -6.621 -42.440 1.00 49.53 178 THR A O 1
ATOM 1486 N N . PRO A 1 179 ? 14.272 -7.036 -43.368 1.00 43.66 179 PRO A N 1
ATOM 1487 C CA . PRO A 1 179 ? 14.621 -8.401 -43.727 1.00 43.66 179 PRO A CA 1
ATOM 1488 C C . PRO A 1 179 ? 15.619 -8.344 -44.885 1.00 43.66 179 PRO A C 1
ATOM 1490 O O . PRO A 1 179 ? 15.240 -8.055 -46.019 1.00 43.66 179 PRO A O 1
ATOM 1493 N N . GLU A 1 180 ? 16.900 -8.594 -44.617 1.00 43.53 180 GLU A N 1
ATOM 1494 C CA . GLU A 1 180 ? 17.827 -8.929 -45.691 1.00 43.53 180 GLU A CA 1
ATOM 1495 C C . GLU A 1 180 ? 17.417 -10.289 -46.253 1.00 43.53 180 GLU A C 1
ATOM 1497 O O . GLU A 1 180 ? 17.587 -11.345 -45.648 1.00 43.53 180 GLU A O 1
ATOM 1502 N N . THR A 1 181 ? 16.774 -10.188 -47.408 1.00 44.41 181 THR A N 1
ATOM 1503 C CA . THR A 1 181 ? 16.455 -11.209 -48.391 1.00 44.41 181 THR A CA 1
ATOM 1504 C C . THR A 1 181 ? 17.517 -12.307 -48.430 1.00 44.41 181 THR A C 1
ATOM 1506 O O . THR A 1 181 ? 18.604 -12.121 -48.974 1.00 44.41 181 THR A O 1
ATOM 1509 N N . SER A 1 182 ? 17.176 -13.494 -47.934 1.00 46.50 182 SER A N 1
ATOM 1510 C CA . SER A 1 182 ? 17.765 -14.743 -48.408 1.00 46.50 182 SER A CA 1
ATOM 1511 C C . SER A 1 182 ? 17.280 -14.973 -49.843 1.00 46.50 182 SER A C 1
ATOM 1513 O O . SER A 1 182 ? 16.346 -15.735 -50.086 1.00 46.50 182 SER A O 1
ATOM 1515 N N . ALA A 1 183 ? 17.856 -14.237 -50.792 1.00 44.81 183 ALA A N 1
ATOM 1516 C CA . ALA A 1 183 ? 17.807 -14.590 -52.200 1.00 44.81 183 ALA A CA 1
ATOM 1517 C C . ALA A 1 183 ? 18.991 -15.527 -52.454 1.00 44.81 183 ALA A C 1
ATOM 1519 O O . ALA A 1 183 ? 20.077 -15.095 -52.834 1.00 44.81 183 ALA A O 1
ATOM 1520 N N . GLU A 1 184 ? 18.787 -16.815 -52.178 1.00 42.38 184 GLU A N 1
ATOM 1521 C CA . GLU A 1 184 ? 19.568 -17.859 -52.832 1.00 42.38 184 GLU A CA 1
ATOM 1522 C C . GLU A 1 184 ? 19.245 -17.766 -54.324 1.00 42.38 184 GLU A C 1
ATOM 1524 O O . GLU A 1 184 ? 18.172 -18.155 -54.782 1.00 42.38 184 GLU A O 1
ATOM 1529 N N . THR A 1 185 ? 20.148 -17.156 -55.084 1.00 44.22 185 THR A N 1
ATOM 1530 C CA . THR A 1 185 ? 20.100 -17.190 -56.538 1.00 44.22 185 THR A CA 1
ATOM 1531 C C . THR A 1 185 ? 20.402 -18.622 -56.970 1.00 44.22 185 THR A C 1
ATOM 1533 O O . THR A 1 185 ? 21.559 -19.025 -57.083 1.00 44.22 185 THR A O 1
ATOM 1536 N N . GLU A 1 186 ? 19.349 -19.400 -57.217 1.00 49.81 186 GLU A N 1
ATOM 1537 C CA . GLU A 1 186 ? 19.403 -20.515 -58.157 1.00 49.81 186 GLU A CA 1
ATOM 1538 C C . GLU A 1 186 ? 19.854 -19.956 -59.515 1.00 49.81 186 GLU A C 1
ATOM 1540 O O . GLU A 1 186 ? 19.090 -19.310 -60.232 1.00 49.81 186 GLU A O 1
ATOM 1545 N N . ALA A 1 187 ? 21.119 -20.172 -59.867 1.00 46.31 187 ALA A N 1
ATOM 1546 C CA . ALA A 1 187 ? 21.616 -19.975 -61.221 1.00 46.31 187 ALA A CA 1
ATOM 1547 C C . ALA A 1 187 ? 21.885 -21.350 -61.838 1.00 46.31 187 ALA A C 1
ATOM 1549 O O . ALA A 1 187 ? 22.946 -21.948 -61.663 1.00 46.31 187 ALA A O 1
ATOM 1550 N N . PHE A 1 188 ? 20.873 -21.848 -62.546 1.00 44.44 188 PHE A N 1
ATOM 1551 C CA . PHE A 1 188 ? 20.997 -22.917 -63.527 1.00 44.44 188 PHE A CA 1
ATOM 1552 C C . PHE A 1 188 ? 21.746 -22.407 -64.772 1.00 44.44 188 PHE A C 1
ATOM 1554 O O . PHE A 1 188 ? 21.257 -21.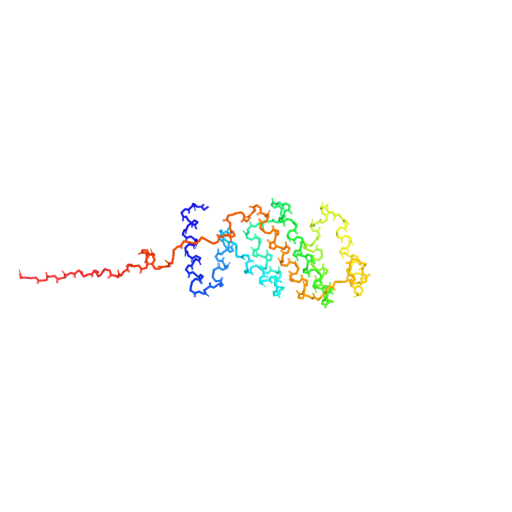507 -65.452 1.00 44.44 188 PHE A O 1
ATOM 1561 N N . GLY A 1 189 ? 22.859 -23.073 -65.101 1.00 41.09 189 GLY A N 1
ATOM 1562 C CA . GLY A 1 189 ? 23.308 -23.377 -66.470 1.00 41.09 189 GLY A CA 1
ATOM 1563 C C . GLY A 1 189 ? 24.075 -22.299 -67.251 1.00 41.09 189 GLY A C 1
ATOM 1564 O O . GLY A 1 189 ? 24.037 -21.119 -66.898 1.00 41.09 189 GLY A O 1
ATOM 1565 N N . PRO A 1 190 ? 24.743 -22.679 -68.359 1.00 51.00 190 PRO A N 1
ATOM 1566 C CA . PRO A 1 190 ? 24.663 -23.965 -69.072 1.00 51.00 190 PRO A CA 1
ATOM 1567 C C . PRO A 1 190 ? 25.744 -24.998 -68.710 1.00 51.00 190 PRO A C 1
ATOM 1569 O O . PRO A 1 190 ? 26.873 -24.599 -68.350 1.00 51.00 190 PRO A O 1
#

Sequence (190 aa):
MSDQDRGMTLRVMKLLRDAGWYHTLHDLEKETSVFFDIDYFGDLVMAGDLKEAESYVSCFTSLEDNENSTKMFYRMRKHKYFEALQRRDFSEAIRICFKELKVFSRFDKKIFQRLVSLLTLEDFRQHQELRNYGCAESKRREISLQLKESIVNNVAFKDKLDFPSGDSLAANPFMQRTPETSAETEAFGP

pLDDT: mean 87.06, std 16.02, range [41.09, 98.0]

Secondary structure (DSSP, 8-state):
--HHHHHHHHHHHHHHHHTT-HHHHHHHHHHH-S---HHHHHHHHHHT-HHHHHHHHHTT--TTS-HHHHHHHHHHHHHHHHHHHHTT-HHHHHHHIIIIIGGGGGT-HHHHHHHHHHTTSSSGGGSGGGTT---HHHHHHHHHHHHHHHHHT-GGGTTSSS------GGG-TTT---------------

Radius of gyration: 24.04 Å; chains: 1; bounding box: 47×40×92 Å